Protein AF-T0N8S5-F1 (afdb_monomer)

Nearest PDB structures (foldseek):
  2i34-assembly1_B  TM=9.656E-01  e=8.481E-22  Bacillus anthracis
  3et4-assembly1_A  TM=9.514E-01  e=8.956E-22  Haemophilus influenzae 86-028NP
  3pct-assembly2_C-2  TM=9.597E-01  e=1.038E-20  Pasteurella multocida
  3pct-assembly1_B  TM=9.291E-01  e=2.140E-21  Pasteurella multocida
  3ocu-assembly1_A  TM=9.430E-01  e=2.225E-20  Haemophilus influenzae

pLDDT: mean 87.72, std 17.78, range [38.44, 98.94]

Mean predicted aligned error: 10.13 Å

Sequence (302 aa):
MKKRFALLLTLVLLVSLLSFAIMTVTYSSVNLYEQNVMGTLWVQKSAEFRALSYQTFNLAKVRVQADLADESVKKPRTIVVDLDETILDNSQYQAWLIVHGLEHSSSTWNPWTQAGIAPAMPGAVQFLKYCEANEVEVFYISNRKVLDDNSGYTGTVKNLKALGFPNVDEEHVLFTTDSSNKTDRRTIAEDEKHVILYMGDNLNDFLNDFAKLGVDERVVMTDKYKDEFGSKFIVMPNPMYGEWESAIYEYKLGASVAEKAQMRKDKLELWDFSVDKTKSKRLFYLLKNFFMLEKYASDNTK

Secondary structure (DSSP, 8-state):
-HHHHHHHHHHHHHHHHHTTS----------TTGGGHHHHHHHHH-HHHHHHHHHHHHHHHHHHHHHHT-TT--SPEEEEE-SBTTTB--HHHHHHHHHHT----HHHHHHHHHHT-PPBPTTHHHHHHHHHHTTEEEEEEEEEEPPTTSHHHHHHHHHHHHHT-S--STTTEEEESS-S--HHHHHHHHTTSEEEEEEESSHHHH-GGGTT--HHHHHHHHHHTTTTBTTTEEEPP--SSSHHHHHHTTT-TT--HHHHHHHHHHT-----TTHHHHHHHHHHHHHHHHHHHHHHHHTT--

Foldseek 3Di:
DVVVVVVVVVVVVVVVVVVPPDPPPPPPVLLLLVVLVVLLCCCVPNVVLLVLLQVLLVLVLVLVVVVLPPPVDPFQAEAEEEDDLFFFDPSVVSVVCSVVSHDDDCVSVQVVLLCLATDTRNNNQVSQVVCVVSRYYYAYQYQFDQDPVSSNLVSNLSNCVVNPGPPSDPLRHHYDDPDPQRVVVVCSRVPSYHHSAFEEQAPSSHPCCCPLDALVRNVVVCVVCVVCDSGRYRHRHRPNDYVNLCNLVSVPPVDDSVSSSVSVVVPDDDDDPPVVVVVVVVVVVVVVVVVVVVVVVVVPPD

Structure (mmCIF, N/CA/C/O backbone):
data_AF-T0N8S5-F1
#
_entry.id   AF-T0N8S5-F1
#
loop_
_atom_site.group_PDB
_atom_site.id
_atom_site.type_symbol
_atom_site.label_atom_id
_atom_site.label_alt_id
_atom_site.label_comp_id
_atom_site.label_asym_id
_atom_site.label_entity_id
_atom_site.label_seq_id
_atom_site.pdbx_PDB_ins_code
_atom_site.Cartn_x
_atom_site.Cartn_y
_atom_site.Cartn_z
_atom_site.occupancy
_atom_site.B_iso_or_equiv
_atom_site.auth_seq_id
_atom_site.auth_comp_id
_atom_site.auth_asym_id
_atom_site.auth_atom_id
_atom_site.pdbx_PDB_model_num
ATOM 1 N N . MET A 1 1 ? 53.005 3.802 -67.112 1.00 55.66 1 MET A N 1
ATOM 2 C CA . MET A 1 1 ? 52.770 2.784 -66.056 1.00 55.66 1 MET A CA 1
ATOM 3 C C . MET A 1 1 ? 52.551 3.385 -64.666 1.00 55.66 1 MET A C 1
ATOM 5 O O . MET A 1 1 ? 51.541 3.063 -64.061 1.00 55.66 1 MET A O 1
ATOM 9 N N . LYS A 1 2 ? 53.393 4.316 -64.184 1.00 51.72 2 LYS A N 1
ATOM 10 C CA . LYS A 1 2 ? 53.281 4.906 -62.828 1.00 51.72 2 LYS A CA 1
ATOM 11 C C . LYS A 1 2 ? 51.928 5.582 -62.501 1.00 51.72 2 LYS A C 1
ATOM 13 O O . LYS A 1 2 ? 51.417 5.402 -61.406 1.00 51.72 2 LYS A O 1
ATOM 18 N N . LYS A 1 3 ? 51.290 6.270 -63.462 1.00 50.25 3 LYS A N 1
ATOM 19 C CA . LYS A 1 3 ? 49.967 6.909 -63.260 1.00 50.25 3 LYS A CA 1
ATOM 20 C C . LYS A 1 3 ? 48.788 5.925 -63.166 1.00 50.25 3 LYS A C 1
ATOM 22 O O . LYS A 1 3 ? 47.809 6.227 -62.501 1.00 50.25 3 LYS A O 1
ATOM 27 N N . ARG A 1 4 ? 48.881 4.745 -63.797 1.00 55.41 4 ARG A N 1
ATOM 28 C CA . ARG A 1 4 ? 47.836 3.701 -63.719 1.00 55.41 4 ARG A CA 1
ATOM 29 C C . ARG A 1 4 ? 47.920 2.901 -62.414 1.00 55.41 4 ARG A C 1
ATOM 31 O O . ARG A 1 4 ? 46.898 2.464 -61.911 1.00 55.41 4 ARG A O 1
ATOM 38 N N . PHE A 1 5 ? 49.120 2.783 -61.843 1.00 56.22 5 PHE A N 1
ATOM 39 C CA . PHE A 1 5 ? 49.344 2.133 -60.549 1.00 56.22 5 PHE A CA 1
ATOM 40 C C . PHE A 1 5 ? 48.838 2.987 -59.374 1.00 56.22 5 PHE A C 1
ATOM 42 O O . PHE A 1 5 ? 48.226 2.462 -58.453 1.00 56.22 5 PHE A O 1
ATOM 49 N N . ALA A 1 6 ? 49.014 4.312 -59.449 1.00 57.03 6 ALA A N 1
ATOM 50 C CA . ALA A 1 6 ? 48.485 5.243 -58.450 1.00 57.03 6 ALA A CA 1
ATOM 51 C C . ALA A 1 6 ? 46.945 5.275 -58.419 1.00 57.03 6 ALA A C 1
ATOM 53 O O . ALA A 1 6 ? 46.371 5.387 -57.343 1.00 57.03 6 ALA A O 1
ATOM 54 N N . LEU A 1 7 ? 46.288 5.122 -59.578 1.00 56.03 7 LEU A N 1
ATOM 55 C CA . LEU A 1 7 ? 44.824 5.097 -59.682 1.00 56.03 7 LEU A CA 1
ATOM 56 C C . LEU A 1 7 ? 44.205 3.792 -59.144 1.00 56.03 7 LEU A C 1
ATOM 58 O O . LEU A 1 7 ? 43.101 3.810 -58.613 1.00 56.03 7 LEU A O 1
ATOM 62 N N . LEU A 1 8 ? 44.910 2.660 -59.277 1.00 57.47 8 LEU A N 1
ATOM 63 C CA . LEU A 1 8 ? 44.473 1.388 -58.691 1.00 57.47 8 LEU A CA 1
ATOM 64 C C . LEU A 1 8 ? 44.656 1.369 -57.167 1.00 57.47 8 LEU A C 1
ATOM 66 O O . LEU A 1 8 ? 43.796 0.845 -56.467 1.00 57.47 8 LEU A O 1
ATOM 70 N N . LEU A 1 9 ? 45.737 1.963 -56.644 1.00 56.75 9 LEU A N 1
ATOM 71 C CA . LEU A 1 9 ? 45.971 2.022 -55.197 1.00 56.75 9 LEU A CA 1
ATOM 72 C C . LEU A 1 9 ? 44.939 2.902 -54.474 1.00 56.75 9 LEU A C 1
ATOM 74 O O . LEU A 1 9 ? 44.492 2.546 -53.388 1.00 56.75 9 LEU A O 1
ATOM 78 N N . THR A 1 10 ? 44.523 4.022 -55.078 1.00 57.16 10 THR A N 1
ATOM 79 C CA . THR A 1 10 ? 43.468 4.879 -54.513 1.00 57.16 10 THR A CA 1
ATOM 80 C C . THR A 1 10 ? 42.089 4.227 -54.579 1.00 57.16 10 THR A C 1
ATOM 82 O O . THR A 1 10 ? 41.315 4.379 -53.638 1.00 57.16 10 THR A O 1
ATOM 85 N N . LEU A 1 11 ? 41.788 3.450 -55.626 1.00 56.03 11 LEU A N 1
ATOM 86 C CA . LEU A 1 11 ? 40.521 2.720 -55.729 1.00 56.03 11 LEU A CA 1
ATOM 87 C C . LEU A 1 11 ? 40.425 1.584 -54.694 1.00 56.03 11 LEU A C 1
ATOM 89 O O . LEU A 1 11 ? 39.372 1.398 -54.094 1.00 56.03 11 LEU A O 1
ATOM 93 N N . VAL A 1 12 ? 41.525 0.868 -54.427 1.00 58.34 12 VAL A N 1
ATOM 94 C CA . VAL A 1 12 ? 41.566 -0.187 -53.395 1.00 58.34 12 VAL A CA 1
ATOM 95 C C . VAL A 1 12 ? 41.433 0.402 -51.985 1.00 58.34 12 VAL A C 1
ATOM 97 O O . VAL A 1 12 ? 40.697 -0.159 -51.176 1.00 58.34 12 VAL A O 1
ATOM 100 N N . LEU A 1 13 ? 42.044 1.563 -51.706 1.00 54.91 13 LEU A N 1
ATOM 101 C CA . LEU A 1 13 ? 41.877 2.253 -50.418 1.00 54.91 13 LEU A CA 1
ATOM 102 C C . LEU A 1 13 ? 40.449 2.789 -50.204 1.00 54.91 13 LEU A C 1
ATOM 104 O O . LEU A 1 13 ? 39.926 2.701 -49.093 1.00 54.91 13 LEU A O 1
ATOM 108 N N . LEU A 1 14 ? 39.792 3.294 -51.257 1.00 53.69 14 LEU A N 1
ATOM 109 C CA . LEU A 1 14 ? 38.392 3.733 -51.187 1.00 53.69 14 LEU A CA 1
ATOM 110 C C . LEU A 1 14 ? 37.425 2.559 -50.988 1.00 53.69 14 LEU A C 1
ATOM 112 O O . LEU A 1 14 ? 36.478 2.684 -50.217 1.00 53.69 14 LEU A O 1
ATOM 116 N N . VAL A 1 15 ? 37.681 1.402 -51.607 1.00 55.12 15 VAL A N 1
ATOM 117 C CA . VAL A 1 15 ? 36.852 0.201 -51.407 1.00 55.12 15 VAL A CA 1
ATOM 118 C C . VAL A 1 15 ? 37.060 -0.400 -50.011 1.00 55.12 15 VAL A C 1
ATOM 120 O O . VAL A 1 15 ? 36.089 -0.861 -49.420 1.00 55.12 15 VAL A O 1
ATOM 123 N N . SER A 1 16 ? 38.266 -0.323 -49.428 1.00 54.38 16 SER A N 1
ATOM 124 C CA . SER A 1 16 ? 38.500 -0.749 -48.035 1.00 54.38 16 SER A CA 1
ATOM 125 C C . SER A 1 16 ? 37.914 0.198 -46.980 1.00 54.38 16 SER A C 1
ATOM 127 O O . SER A 1 16 ? 37.641 -0.230 -45.864 1.00 54.38 16 SER A O 1
ATOM 129 N N . LEU A 1 17 ? 37.701 1.475 -47.320 1.00 52.00 17 LEU A N 1
ATOM 130 C CA . LEU A 1 17 ? 37.035 2.441 -46.438 1.00 52.00 17 LEU A CA 1
ATOM 131 C C . LEU A 1 17 ? 35.502 2.346 -46.514 1.00 52.00 17 LEU A C 1
ATOM 133 O O . LEU A 1 17 ? 34.831 2.678 -45.540 1.00 52.00 17 LEU A O 1
ATOM 137 N N . LEU A 1 18 ? 34.939 1.846 -47.622 1.00 50.94 18 LEU A N 1
ATOM 138 C CA . LEU A 1 18 ? 33.497 1.593 -47.744 1.00 50.94 18 LEU A CA 1
ATOM 139 C C . LEU A 1 18 ? 33.034 0.290 -47.073 1.00 50.94 18 LEU A C 1
ATOM 141 O O . LEU A 1 18 ? 31.870 0.197 -46.694 1.00 50.94 18 LEU A O 1
ATOM 145 N N . SER A 1 19 ? 33.912 -0.695 -46.875 1.00 49.97 19 SER A N 1
ATOM 146 C CA . SER A 1 19 ? 33.588 -1.932 -46.146 1.00 49.97 19 SER A CA 1
ATOM 147 C C . SER A 1 19 ? 33.704 -1.811 -44.619 1.00 49.97 19 SER A C 1
ATOM 149 O O . SER A 1 19 ? 33.433 -2.779 -43.913 1.00 49.97 19 SER A O 1
ATOM 151 N N . PHE A 1 20 ? 34.033 -0.623 -44.097 1.00 48.94 20 PHE A N 1
ATOM 152 C CA . PHE A 1 20 ? 34.000 -0.320 -42.659 1.00 48.94 20 PHE A CA 1
ATOM 153 C C . PHE A 1 20 ? 32.715 0.402 -42.211 1.00 48.94 20 PHE A C 1
ATOM 155 O O . PHE A 1 20 ? 32.606 0.839 -41.067 1.00 48.94 20 PHE A O 1
ATOM 162 N N . ALA A 1 21 ? 31.724 0.532 -43.097 1.00 52.88 21 ALA A N 1
ATOM 163 C CA . ALA A 1 21 ? 30.412 1.053 -42.745 1.00 52.88 21 ALA A CA 1
ATOM 164 C C . ALA A 1 21 ? 29.409 -0.097 -42.595 1.00 52.88 21 ALA A C 1
ATOM 166 O O . ALA A 1 21 ? 29.221 -0.901 -43.503 1.00 52.88 21 ALA A O 1
ATOM 167 N N . ILE A 1 22 ? 28.704 -0.075 -41.461 1.00 52.28 22 ILE A N 1
ATOM 168 C CA . ILE A 1 22 ? 27.560 -0.918 -41.096 1.00 52.28 22 ILE A CA 1
ATOM 169 C C . ILE A 1 22 ? 27.940 -2.268 -40.451 1.00 52.28 22 ILE A C 1
ATOM 171 O O . ILE A 1 22 ? 27.438 -3.329 -40.805 1.00 52.28 22 ILE A O 1
ATOM 175 N N . MET A 1 23 ? 28.697 -2.220 -39.348 1.00 46.78 23 MET A N 1
ATOM 176 C CA . MET A 1 23 ? 28.144 -2.879 -38.160 1.00 46.78 23 MET A CA 1
ATOM 177 C C . MET A 1 23 ? 26.966 -2.015 -37.714 1.00 46.78 23 MET A C 1
ATOM 179 O O . MET A 1 23 ? 27.128 -1.062 -36.955 1.00 46.78 23 MET A O 1
ATOM 183 N N . THR A 1 24 ? 25.762 -2.318 -38.198 1.00 43.25 24 THR A N 1
ATOM 184 C CA . THR A 1 24 ? 24.569 -2.046 -37.399 1.00 43.25 24 THR A CA 1
ATOM 185 C C . THR A 1 24 ? 24.734 -2.876 -36.140 1.00 43.25 24 THR A C 1
ATOM 187 O O . THR A 1 24 ? 24.310 -4.029 -36.081 1.00 43.25 24 THR A O 1
ATOM 190 N N . VAL A 1 25 ? 25.385 -2.303 -35.129 1.00 41.88 25 VAL A N 1
ATOM 191 C CA . VAL A 1 25 ? 25.092 -2.702 -33.766 1.00 41.88 25 VAL A CA 1
ATOM 192 C C . VAL A 1 25 ? 23.651 -2.265 -33.575 1.00 41.88 25 VAL A C 1
ATOM 194 O O . VAL A 1 25 ? 23.361 -1.130 -33.208 1.00 41.88 25 VAL A O 1
ATOM 197 N N . THR A 1 26 ? 22.721 -3.153 -33.908 1.00 38.44 26 THR A N 1
ATOM 198 C CA . THR A 1 26 ? 21.397 -3.119 -33.319 1.00 38.44 26 THR A CA 1
ATOM 199 C C . THR A 1 26 ? 21.628 -3.383 -31.839 1.00 38.44 26 THR A C 1
ATOM 201 O O . THR A 1 26 ? 21.482 -4.508 -31.364 1.00 38.44 26 THR A O 1
ATOM 204 N N . TYR A 1 27 ? 22.026 -2.349 -31.095 1.00 41.09 27 TYR A N 1
ATOM 205 C CA . TYR A 1 27 ? 21.602 -2.257 -29.716 1.00 41.09 27 TYR A CA 1
ATOM 206 C C . TYR A 1 27 ? 20.086 -2.214 -29.834 1.00 41.09 27 TYR A C 1
ATOM 208 O O . TYR A 1 27 ? 19.494 -1.164 -30.064 1.00 41.09 27 TYR A O 1
ATOM 216 N N . SER A 1 28 ? 19.458 -3.389 -29.773 1.00 46.94 28 SER A N 1
ATOM 217 C CA . SER A 1 28 ? 18.119 -3.481 -29.228 1.00 46.94 28 SER A CA 1
ATOM 218 C C . SER A 1 28 ? 18.254 -2.789 -27.884 1.00 46.94 28 SER A C 1
ATOM 220 O O . SER A 1 28 ? 18.804 -3.384 -26.956 1.00 46.94 28 SER A O 1
ATOM 222 N N . SER A 1 29 ? 17.899 -1.504 -27.811 1.00 58.03 29 SER A N 1
ATOM 223 C CA . SER A 1 29 ? 17.838 -0.805 -26.544 1.00 58.03 29 SER A CA 1
ATOM 224 C C . SER A 1 29 ? 16.898 -1.653 -25.714 1.00 58.03 29 SER A C 1
ATOM 226 O O . SER A 1 29 ? 15.742 -1.873 -26.072 1.00 58.03 29 SER A O 1
ATOM 228 N N . VAL A 1 30 ? 17.451 -2.296 -24.694 1.00 64.62 30 VAL A N 1
ATOM 229 C CA . VAL A 1 30 ? 16.657 -3.083 -23.774 1.00 64.62 30 VAL A CA 1
ATOM 230 C C . VAL A 1 30 ? 15.680 -2.095 -23.167 1.00 64.62 30 VAL A C 1
ATOM 232 O O . VAL A 1 30 ? 16.064 -1.269 -22.345 1.00 64.62 30 VAL A O 1
ATOM 235 N N . ASN A 1 31 ? 14.437 -2.118 -23.636 1.00 78.38 31 ASN A N 1
ATOM 236 C CA . ASN A 1 31 ? 13.427 -1.228 -23.111 1.00 78.38 31 ASN A CA 1
ATOM 237 C C . ASN A 1 31 ? 12.833 -1.900 -21.875 1.00 78.38 31 ASN A C 1
ATOM 239 O O . ASN A 1 31 ? 11.831 -2.609 -21.941 1.00 78.38 31 ASN A O 1
ATOM 243 N N . LEU A 1 32 ? 13.532 -1.746 -20.748 1.00 86.19 32 LEU A N 1
ATOM 244 C CA . LEU A 1 32 ? 13.097 -2.256 -19.448 1.00 86.19 32 LEU A CA 1
ATOM 245 C C . LEU A 1 32 ? 11.692 -1.751 -19.092 1.00 86.19 32 LEU A C 1
ATOM 247 O O . LEU A 1 32 ? 10.933 -2.466 -18.440 1.00 86.19 32 LEU A O 1
ATOM 251 N N . TYR A 1 33 ? 11.336 -0.549 -19.547 1.00 87.00 33 TYR A N 1
ATOM 252 C CA . TYR A 1 33 ? 10.058 0.091 -19.250 1.00 87.00 33 TYR A CA 1
ATOM 253 C C . TYR A 1 33 ? 8.901 -0.501 -20.052 1.00 87.00 33 TYR A C 1
ATOM 255 O O . TYR A 1 33 ? 7.813 -0.658 -19.508 1.00 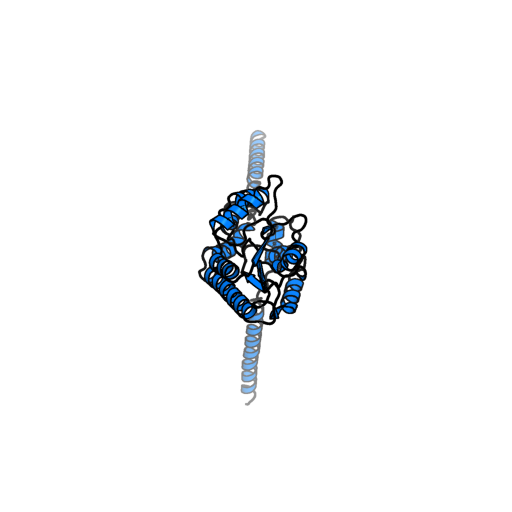87.00 33 TYR A O 1
ATOM 263 N N . GLU A 1 34 ? 9.138 -0.934 -21.294 1.00 90.94 34 GLU A N 1
ATOM 264 C CA . GLU A 1 34 ? 8.128 -1.653 -22.094 1.00 90.94 34 GLU A CA 1
ATOM 265 C C . GLU A 1 34 ? 7.644 -2.932 -21.404 1.00 90.94 34 GLU A C 1
ATOM 267 O O . GLU A 1 34 ? 6.488 -3.323 -21.542 1.00 90.94 34 GLU A O 1
ATOM 272 N N . GLN A 1 35 ? 8.489 -3.562 -20.582 1.00 94.12 35 GLN A N 1
ATOM 273 C CA . GLN A 1 35 ? 8.090 -4.742 -19.811 1.00 94.12 35 GLN A CA 1
ATOM 274 C C . GLN A 1 35 ? 7.007 -4.431 -18.760 1.00 94.12 35 GLN A C 1
ATOM 276 O O . GLN A 1 35 ? 6.355 -5.360 -18.292 1.00 94.12 35 GLN A O 1
ATOM 281 N N . ASN A 1 36 ? 6.780 -3.156 -18.416 1.00 96.06 36 ASN A N 1
ATOM 282 C CA . ASN A 1 36 ? 5.749 -2.736 -17.463 1.00 96.06 36 ASN A CA 1
ATOM 283 C C . ASN A 1 36 ? 4.421 -2.303 -18.124 1.00 96.06 36 ASN A C 1
ATOM 285 O O . ASN A 1 36 ? 3.453 -1.986 -17.429 1.00 96.06 36 ASN A O 1
ATOM 289 N N . VAL A 1 37 ? 4.338 -2.301 -19.464 1.00 97.81 37 VAL A N 1
ATOM 290 C CA . VAL A 1 37 ? 3.139 -1.866 -20.211 1.00 97.81 37 VAL A CA 1
ATOM 291 C C . VAL A 1 37 ? 1.917 -2.696 -19.835 1.00 97.81 37 VAL A C 1
ATOM 293 O O . VAL A 1 37 ? 0.879 -2.138 -19.491 1.00 97.81 37 VAL A O 1
ATOM 296 N N . MET A 1 38 ? 2.030 -4.026 -19.855 1.00 98.25 38 MET A N 1
ATOM 297 C CA . MET A 1 38 ? 0.892 -4.904 -19.565 1.00 98.25 38 MET A CA 1
ATOM 298 C C . MET A 1 38 ? 0.440 -4.818 -18.104 1.00 98.25 38 MET A C 1
ATOM 300 O O . MET A 1 38 ? -0.763 -4.793 -17.859 1.00 98.25 38 MET A O 1
ATOM 304 N N . GLY A 1 39 ? 1.372 -4.719 -17.147 1.00 98.25 39 GLY A N 1
ATOM 305 C CA . GLY A 1 39 ? 1.040 -4.535 -15.730 1.00 98.25 39 GLY A CA 1
ATOM 306 C C . GLY A 1 39 ? 0.309 -3.212 -15.486 1.00 98.25 39 GLY A C 1
ATOM 307 O O . GLY A 1 39 ? -0.758 -3.194 -14.873 1.00 98.25 39 GLY A O 1
ATOM 308 N N . THR A 1 40 ? 0.819 -2.121 -16.065 1.00 98.62 40 THR A N 1
ATOM 309 C CA . THR A 1 40 ? 0.193 -0.791 -15.975 1.00 98.62 40 THR A CA 1
ATOM 310 C C . THR A 1 40 ? -1.178 -0.759 -16.650 1.00 98.62 40 THR A C 1
ATOM 312 O O . THR A 1 40 ? -2.134 -0.228 -16.089 1.00 98.62 40 THR A O 1
ATOM 315 N N . LEU A 1 41 ? -1.320 -1.359 -17.838 1.00 98.69 41 LEU A N 1
ATOM 316 C CA . LEU A 1 41 ? -2.610 -1.449 -18.529 1.00 98.69 41 LEU A CA 1
ATOM 317 C C . LEU A 1 41 ? -3.612 -2.318 -17.772 1.00 98.69 41 LEU A C 1
ATOM 319 O O . LEU A 1 41 ? -4.798 -1.996 -17.770 1.00 98.69 41 LEU A O 1
ATOM 323 N N . TRP A 1 42 ? -3.166 -3.387 -17.112 1.00 98.81 42 TRP A N 1
ATOM 324 C CA . TRP A 1 42 ? -4.046 -4.192 -16.276 1.00 98.81 42 TRP A CA 1
ATOM 325 C C . TRP A 1 42 ? -4.625 -3.354 -15.129 1.00 98.81 42 TRP A C 1
ATOM 327 O O . TRP A 1 42 ? -5.842 -3.331 -14.969 1.00 98.81 42 TRP A O 1
ATOM 337 N N . VAL A 1 43 ? -3.808 -2.567 -14.423 1.00 98.75 43 VAL A N 1
ATOM 338 C CA . VAL A 1 43 ? -4.294 -1.635 -13.386 1.00 98.75 43 VAL A CA 1
ATOM 339 C C . VAL A 1 43 ? -5.232 -0.572 -13.978 1.00 98.75 43 VAL A C 1
ATOM 341 O O . VAL A 1 43 ? -6.343 -0.371 -13.495 1.00 98.75 43 VAL A O 1
ATOM 344 N N . GLN A 1 44 ? -4.835 0.078 -15.075 1.00 98.62 44 GLN A N 1
ATOM 345 C CA . GLN A 1 44 ? -5.578 1.217 -15.627 1.00 98.62 44 GLN A CA 1
ATOM 346 C C . GLN A 1 44 ? -6.861 0.858 -16.376 1.00 98.62 44 GLN A C 1
ATOM 348 O O . GLN A 1 44 ? -7.753 1.703 -16.503 1.00 98.62 44 GLN A O 1
ATOM 353 N N . LYS A 1 45 ? -6.909 -0.320 -17.004 1.00 98.44 45 LYS A N 1
ATOM 354 C CA . LYS A 1 45 ? -7.909 -0.647 -18.033 1.00 98.44 45 LYS A CA 1
ATOM 355 C C . LYS A 1 45 ? -8.678 -1.926 -17.763 1.00 98.44 45 LYS A C 1
ATOM 357 O O . LYS A 1 45 ? -9.767 -2.061 -18.320 1.00 98.44 45 LYS A O 1
ATOM 362 N N . SER A 1 46 ? -8.156 -2.854 -16.961 1.00 98.75 46 SER A N 1
ATOM 363 C CA . SER A 1 46 ? -8.887 -4.092 -16.696 1.00 98.75 46 SER A CA 1
ATOM 364 C C . SER A 1 46 ? -10.071 -3.824 -15.765 1.00 98.75 46 SER A C 1
ATOM 366 O O . SER A 1 46 ? -9.969 -3.109 -14.763 1.00 98.75 46 SER A O 1
ATOM 368 N N . ALA A 1 47 ? -11.221 -4.407 -16.098 1.00 98.75 47 ALA A N 1
ATOM 369 C CA . ALA A 1 47 ? -12.353 -4.418 -15.180 1.00 98.75 47 ALA A CA 1
ATOM 370 C C . ALA A 1 47 ? -12.053 -5.324 -13.972 1.00 98.75 47 ALA A C 1
ATOM 372 O O . ALA A 1 47 ? -12.597 -5.115 -12.891 1.00 98.75 47 ALA A O 1
ATOM 373 N N . GLU A 1 48 ? -11.150 -6.289 -14.147 1.00 98.88 48 GLU A N 1
ATOM 374 C CA . GLU A 1 48 ? -10.685 -7.246 -13.153 1.00 98.88 48 GLU A CA 1
ATOM 375 C C . GLU A 1 48 ? -9.930 -6.563 -12.011 1.00 98.88 48 GLU A C 1
ATOM 377 O O . GLU A 1 48 ? -10.246 -6.822 -10.853 1.00 98.88 48 GLU A O 1
ATOM 382 N N . PHE A 1 49 ? -9.003 -5.641 -12.298 1.00 98.88 49 PHE A N 1
ATOM 383 C CA . PHE A 1 49 ? -8.345 -4.843 -11.258 1.00 98.88 49 PHE A CA 1
ATOM 384 C C . PHE A 1 49 ? -9.373 -4.050 -10.448 1.00 98.88 49 PHE A C 1
ATOM 386 O O . PHE A 1 49 ? -9.361 -4.071 -9.218 1.00 98.88 49 PHE A O 1
ATOM 393 N N . A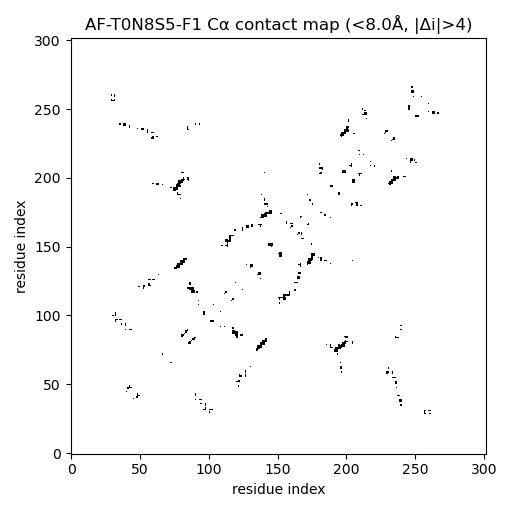RG A 1 50 ? -10.328 -3.404 -11.131 1.00 98.75 50 ARG A N 1
ATOM 394 C CA . ARG A 1 50 ? -11.411 -2.672 -10.464 1.00 98.75 50 ARG A CA 1
ATOM 395 C C . ARG A 1 50 ? -12.264 -3.591 -9.582 1.00 98.75 50 ARG A C 1
ATOM 397 O O . ARG A 1 50 ? -12.613 -3.204 -8.469 1.00 98.75 50 ARG A O 1
ATOM 404 N N . ALA A 1 51 ? -12.600 -4.788 -10.060 1.00 98.88 51 ALA A N 1
ATOM 405 C CA . ALA A 1 51 ? -13.347 -5.782 -9.295 1.00 98.88 51 ALA A CA 1
ATOM 406 C C . ALA A 1 51 ? -12.561 -6.271 -8.069 1.00 98.88 51 ALA A C 1
ATOM 408 O O . ALA A 1 51 ? -13.137 -6.362 -6.987 1.00 98.88 51 ALA A O 1
ATOM 409 N N . LEU A 1 52 ? -11.256 -6.517 -8.214 1.00 98.94 52 LEU A N 1
ATOM 410 C CA . LEU A 1 52 ? -10.373 -6.885 -7.107 1.00 98.94 52 LEU A CA 1
ATOM 411 C C . LEU A 1 52 ? -10.276 -5.767 -6.072 1.00 98.94 52 LEU A C 1
ATOM 413 O O . LEU A 1 52 ? -10.417 -6.047 -4.890 1.00 98.94 52 LEU A O 1
ATOM 417 N N . SER A 1 53 ? -10.145 -4.509 -6.495 1.00 98.88 53 SER A N 1
ATOM 418 C CA . SER A 1 53 ? -10.153 -3.365 -5.579 1.00 98.88 53 SER A CA 1
ATOM 419 C C . SER A 1 53 ? -11.447 -3.319 -4.751 1.00 98.88 53 SER A C 1
ATOM 421 O O . SER A 1 53 ? -11.397 -3.278 -3.520 1.00 98.88 53 SER A O 1
ATOM 423 N N . TYR A 1 54 ? -12.615 -3.467 -5.389 1.00 98.94 54 TYR A N 1
ATOM 424 C CA . TYR A 1 54 ? -13.883 -3.574 -4.661 1.00 98.94 54 TYR A CA 1
ATOM 425 C C . TYR A 1 54 ? -13.950 -4.791 -3.739 1.00 98.94 54 TYR A C 1
ATOM 427 O O . TYR A 1 54 ? -14.436 -4.671 -2.616 1.00 98.94 54 TYR A O 1
ATOM 435 N N . GLN A 1 55 ? -13.482 -5.958 -4.186 1.00 98.88 55 GLN A N 1
ATOM 436 C CA . GLN A 1 55 ? -13.440 -7.166 -3.366 1.00 98.88 55 GLN A CA 1
ATOM 437 C C . GLN A 1 55 ? -12.593 -6.946 -2.109 1.00 98.88 55 GLN A C 1
ATOM 439 O O . GLN A 1 55 ? -13.035 -7.295 -1.016 1.00 98.88 55 GLN A O 1
ATOM 444 N N . THR A 1 56 ? -11.425 -6.323 -2.256 1.00 98.88 56 THR A N 1
ATOM 445 C CA . THR A 1 56 ? -10.507 -6.006 -1.162 1.00 98.88 56 THR A CA 1
ATOM 446 C C . THR A 1 56 ? -11.172 -5.099 -0.124 1.00 98.88 56 THR A C 1
ATOM 448 O O . THR A 1 56 ? -11.198 -5.444 1.059 1.00 98.88 56 THR A O 1
ATOM 451 N N . PHE A 1 57 ? -11.796 -3.991 -0.538 1.00 98.94 57 PHE A N 1
ATOM 452 C CA . PHE A 1 57 ? -12.474 -3.083 0.399 1.00 98.94 57 PHE A CA 1
ATOM 453 C C . PHE A 1 57 ? -13.769 -3.661 0.987 1.00 98.94 57 PHE A C 1
ATOM 455 O O . PHE A 1 57 ? -14.089 -3.403 2.148 1.00 98.94 57 PHE A O 1
ATOM 462 N N . ASN A 1 58 ? -14.503 -4.488 0.238 1.00 98.94 58 ASN A N 1
ATOM 463 C CA . ASN A 1 58 ? -15.665 -5.202 0.769 1.00 98.94 58 ASN A CA 1
ATOM 464 C C . ASN A 1 58 ? -15.253 -6.218 1.840 1.00 98.94 58 ASN A C 1
ATOM 466 O O . ASN A 1 58 ? -15.903 -6.305 2.880 1.00 98.94 58 ASN A O 1
ATOM 470 N N . LEU A 1 59 ? -14.161 -6.955 1.617 1.00 98.88 59 LEU A N 1
ATOM 471 C CA . LEU A 1 59 ? -13.610 -7.876 2.607 1.00 98.88 59 LEU A CA 1
ATOM 472 C C . LEU A 1 59 ? -13.142 -7.124 3.857 1.00 98.88 59 LEU A C 1
ATOM 474 O O . LEU A 1 59 ? -13.514 -7.511 4.963 1.00 98.88 59 LEU A O 1
ATOM 478 N N . ALA A 1 60 ? -12.402 -6.022 3.693 1.00 98.88 60 ALA A N 1
ATOM 479 C CA . ALA A 1 60 ? -11.980 -5.172 4.807 1.00 98.88 60 ALA A CA 1
ATOM 480 C C . ALA A 1 60 ? -13.183 -4.692 5.634 1.00 98.88 60 ALA A C 1
ATOM 482 O O . ALA A 1 60 ? -13.183 -4.795 6.859 1.00 98.88 60 ALA A O 1
ATOM 483 N N . LYS A 1 61 ? -14.261 -4.261 4.967 1.00 98.88 61 LYS A N 1
ATOM 484 C CA . LYS A 1 61 ? -15.513 -3.875 5.628 1.00 98.88 61 LYS A CA 1
ATOM 485 C C . LYS A 1 61 ? -16.124 -5.009 6.443 1.00 98.88 61 LYS A C 1
ATOM 487 O O . LYS A 1 61 ? -16.529 -4.769 7.577 1.00 98.88 61 LYS A O 1
ATOM 492 N N . VAL A 1 62 ? -16.172 -6.228 5.904 1.00 98.81 62 VAL A N 1
ATOM 493 C CA . VAL A 1 62 ? -16.665 -7.405 6.639 1.00 98.81 62 VAL A CA 1
ATOM 494 C C . VAL A 1 62 ? -15.813 -7.675 7.884 1.00 98.81 62 VAL A C 1
ATOM 496 O O . VAL A 1 62 ? -16.365 -7.990 8.936 1.00 98.81 62 VAL A O 1
ATOM 499 N N . ARG A 1 63 ? -14.485 -7.506 7.806 1.00 98.75 63 ARG A N 1
ATOM 500 C CA . ARG A 1 63 ? -13.590 -7.661 8.967 1.00 98.75 63 ARG A CA 1
ATOM 501 C C . ARG A 1 63 ? -13.816 -6.594 10.030 1.00 98.75 63 ARG A C 1
ATOM 503 O O . ARG A 1 63 ? -13.961 -6.943 11.195 1.00 98.75 63 ARG A O 1
ATOM 510 N N . VAL A 1 64 ? -13.952 -5.332 9.628 1.00 98.81 64 VAL A N 1
ATOM 511 C CA . VAL A 1 64 ? -14.301 -4.235 10.545 1.00 98.81 64 VAL A CA 1
ATOM 512 C C . VAL A 1 64 ? -15.661 -4.476 11.202 1.00 98.81 64 VAL A C 1
ATOM 514 O O . VAL A 1 64 ? -15.800 -4.289 12.402 1.00 98.81 64 VAL A O 1
ATOM 517 N N . GLN A 1 65 ? -16.661 -4.945 10.454 1.00 98.75 65 GLN A N 1
ATOM 518 C CA . GLN A 1 65 ? -17.978 -5.278 11.008 1.00 98.75 65 GLN A CA 1
ATOM 519 C C . GLN A 1 65 ? -17.921 -6.400 12.045 1.00 98.75 65 GLN A C 1
ATOM 521 O O . GLN A 1 65 ? -18.565 -6.295 13.086 1.00 98.75 65 GLN A O 1
ATOM 526 N N . ALA A 1 66 ? -17.164 -7.462 11.762 1.00 98.56 66 ALA A N 1
ATOM 527 C CA . ALA A 1 66 ? -16.989 -8.565 12.697 1.00 98.56 66 ALA A CA 1
ATOM 528 C C . ALA A 1 66 ? -16.290 -8.106 13.986 1.00 98.56 66 ALA A C 1
ATOM 530 O O . ALA A 1 66 ? -16.724 -8.475 15.072 1.00 98.56 66 ALA A O 1
ATOM 531 N N . ASP A 1 67 ? -15.260 -7.266 13.868 1.00 98.62 67 ASP A N 1
ATOM 532 C CA . ASP A 1 67 ? -14.530 -6.727 15.017 1.00 98.62 67 ASP A CA 1
ATOM 533 C C . ASP A 1 67 ? -15.378 -5.761 15.857 1.00 98.62 67 ASP A C 1
ATOM 535 O O . ASP A 1 67 ? -15.385 -5.839 17.083 1.00 98.62 67 ASP A O 1
ATOM 539 N N . LEU A 1 68 ? -16.163 -4.888 15.216 1.00 98.44 68 LEU A N 1
ATOM 540 C CA . LEU A 1 68 ? -17.099 -3.989 15.902 1.00 98.44 68 LEU A CA 1
ATOM 541 C C . LEU A 1 68 ? -18.195 -4.746 16.668 1.00 98.44 68 LEU A C 1
ATOM 543 O O . LEU A 1 68 ? -18.674 -4.253 17.686 1.00 98.44 68 LEU A O 1
ATOM 547 N N . ALA A 1 69 ? -18.586 -5.932 16.197 1.00 98.31 69 ALA A N 1
ATOM 548 C CA . ALA A 1 69 ? -19.548 -6.791 16.885 1.00 98.31 69 ALA A CA 1
ATOM 549 C C . ALA A 1 69 ? -18.945 -7.534 18.094 1.00 98.31 69 ALA A C 1
ATOM 551 O O . ALA A 1 69 ? -19.694 -8.071 18.911 1.00 98.31 69 ALA A O 1
ATOM 552 N N . ASP A 1 70 ? -17.615 -7.574 18.225 1.00 97.75 70 ASP A N 1
ATOM 553 C CA . ASP A 1 70 ? -16.948 -8.151 19.388 1.00 97.75 70 ASP A CA 1
ATOM 554 C C . ASP A 1 70 ? -16.971 -7.167 20.567 1.00 97.75 70 ASP A C 1
ATOM 556 O O . ASP A 1 70 ? -16.136 -6.266 20.712 1.00 97.75 70 ASP A O 1
ATOM 560 N N . GLU A 1 71 ? -17.943 -7.365 21.457 1.00 96.12 71 GLU A N 1
ATOM 561 C CA . GLU A 1 71 ? -18.099 -6.558 22.665 1.00 96.12 71 GLU A CA 1
ATOM 562 C C . GLU A 1 71 ? -16.945 -6.724 23.668 1.00 96.12 71 GLU A C 1
ATOM 564 O O . GLU A 1 71 ? -16.845 -5.926 24.607 1.00 96.12 71 GLU A O 1
ATOM 569 N N . SER A 1 72 ? -16.069 -7.726 23.518 1.00 97.50 72 SER A N 1
ATOM 570 C CA . SER A 1 72 ? -14.923 -7.916 24.415 1.00 97.50 72 SER A CA 1
ATOM 571 C C . SER A 1 72 ? -13.814 -6.881 24.184 1.00 97.50 72 SER A C 1
ATOM 573 O O . SER A 1 72 ? -13.085 -6.538 25.119 1.00 97.50 72 SER A O 1
ATOM 575 N N . VAL A 1 73 ? -13.730 -6.306 22.982 1.00 97.00 73 VAL A N 1
ATOM 576 C CA . VAL A 1 73 ? -12.741 -5.280 22.637 1.00 97.00 73 VAL A CA 1
ATOM 577 C C . VAL A 1 73 ? -13.217 -3.914 23.140 1.00 97.00 73 VAL A C 1
ATOM 579 O O . VAL A 1 73 ? -14.142 -3.303 22.598 1.00 97.00 73 VAL A O 1
ATOM 582 N N . LYS A 1 74 ? -12.566 -3.429 24.206 1.00 96.38 74 LYS A N 1
ATOM 583 C CA . LYS A 1 74 ? -12.867 -2.139 24.862 1.00 96.38 74 LYS A CA 1
ATOM 584 C C . LYS A 1 74 ? -11.947 -0.987 24.456 1.00 96.38 74 LYS A C 1
ATOM 586 O O . LYS A 1 74 ? -12.238 0.155 24.795 1.00 96.38 74 LYS A O 1
ATOM 591 N N . LYS A 1 75 ? 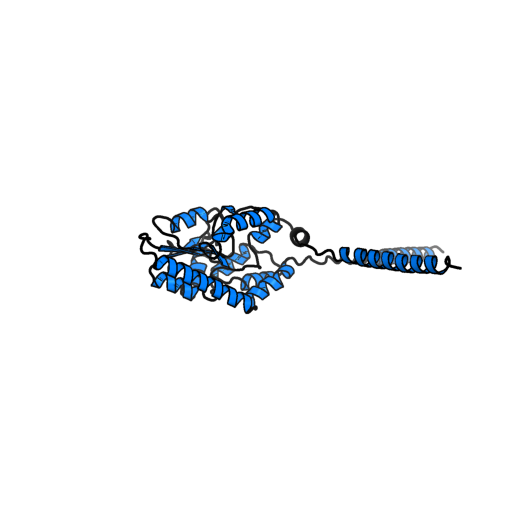-10.833 -1.283 23.785 1.00 97.38 75 LYS A N 1
ATOM 592 C CA . LYS A 1 75 ? -9.891 -0.262 23.316 1.00 97.38 75 LYS A CA 1
ATOM 593 C C . LYS A 1 75 ? -10.475 0.507 22.121 1.00 97.38 75 LYS A C 1
ATOM 595 O O . LYS A 1 75 ? -11.255 -0.089 21.370 1.00 97.38 75 LYS A O 1
ATOM 600 N N . PRO A 1 76 ? -10.073 1.775 21.910 1.00 97.81 76 PRO A N 1
ATOM 601 C CA . PRO A 1 76 ? -10.323 2.474 20.654 1.00 97.81 76 PRO A CA 1
ATOM 602 C C . PRO A 1 76 ? -9.826 1.642 19.473 1.00 97.81 76 PRO A C 1
ATOM 604 O O . PRO A 1 76 ? -8.795 0.971 19.565 1.00 97.81 76 PRO A O 1
ATOM 607 N N . ARG A 1 77 ? -10.586 1.645 18.381 1.00 98.62 77 ARG A N 1
ATOM 608 C CA . ARG A 1 77 ? -10.326 0.804 17.214 1.00 98.62 77 ARG A CA 1
ATOM 609 C C . ARG A 1 77 ? -9.688 1.618 16.110 1.00 98.62 77 ARG A C 1
ATOM 611 O O . ARG A 1 77 ? -10.123 2.730 15.828 1.00 98.62 77 ARG A O 1
ATOM 618 N N . THR A 1 78 ? -8.710 1.025 15.444 1.00 98.75 78 THR A N 1
ATOM 619 C CA . THR A 1 78 ? -8.021 1.661 14.326 1.00 98.75 78 THR A CA 1
ATOM 620 C C . THR A 1 78 ? -7.837 0.699 13.164 1.00 98.75 78 THR A C 1
ATOM 622 O O . THR A 1 78 ? -7.866 -0.527 13.313 1.00 98.75 78 THR A O 1
ATOM 625 N N . ILE A 1 79 ? -7.640 1.265 11.980 1.00 98.88 79 ILE A N 1
ATOM 626 C CA . ILE A 1 79 ? -7.077 0.559 10.834 1.00 98.88 79 ILE A CA 1
ATOM 627 C C . ILE A 1 79 ? -5.859 1.309 10.323 1.00 98.88 79 ILE A C 1
ATOM 629 O O . ILE A 1 79 ? -5.770 2.532 10.431 1.00 98.88 79 ILE A O 1
ATOM 633 N N . VAL A 1 80 ? -4.937 0.564 9.729 1.00 98.88 80 VAL A N 1
ATOM 634 C CA . VAL A 1 80 ? -3.740 1.117 9.101 1.00 98.88 80 VAL A CA 1
ATOM 635 C C . VAL A 1 80 ? -3.818 0.867 7.605 1.00 98.88 80 VAL A C 1
ATOM 637 O O . VAL A 1 80 ? -4.076 -0.256 7.177 1.00 98.88 80 VAL A O 1
ATOM 640 N N . VAL A 1 81 ? -3.569 1.892 6.799 1.00 98.88 81 VAL A N 1
ATOM 641 C CA . VAL A 1 81 ? -3.534 1.781 5.340 1.00 98.88 81 VAL A CA 1
ATOM 642 C C . VAL A 1 81 ? -2.248 2.386 4.788 1.00 98.88 81 VAL A C 1
ATOM 644 O O . VAL A 1 81 ? -1.809 3.451 5.227 1.00 98.88 81 VAL A O 1
ATOM 647 N N . ASP A 1 82 ? -1.639 1.723 3.811 1.00 98.88 82 ASP A N 1
ATOM 648 C CA . ASP A 1 82 ? -0.709 2.394 2.908 1.00 98.88 82 ASP A CA 1
ATOM 649 C C . ASP A 1 82 ? -1.453 3.385 1.985 1.00 98.88 82 ASP A C 1
ATOM 651 O O . ASP A 1 82 ? -2.682 3.352 1.857 1.00 98.88 82 ASP A O 1
ATOM 655 N N . LEU A 1 83 ? -0.705 4.306 1.369 1.00 98.75 83 LEU A N 1
ATOM 656 C CA . LEU A 1 83 ? -1.230 5.257 0.397 1.00 98.75 83 LEU A CA 1
ATOM 657 C C . LEU A 1 83 ? -1.138 4.762 -1.046 1.00 98.75 83 LEU A C 1
ATOM 659 O O . LEU A 1 83 ? -2.163 4.681 -1.725 1.00 98.75 83 LEU A O 1
ATOM 663 N N . ASP A 1 84 ? 0.076 4.522 -1.528 1.00 98.69 84 ASP A N 1
ATOM 664 C CA . ASP A 1 84 ? 0.375 4.418 -2.952 1.00 98.69 84 ASP A CA 1
ATOM 665 C C . ASP A 1 84 ? 0.015 3.021 -3.455 1.00 98.69 84 ASP A C 1
ATOM 667 O O . ASP A 1 84 ? 0.414 2.030 -2.875 1.00 98.69 84 ASP A O 1
ATOM 671 N N . GLU A 1 85 ? -0.812 2.925 -4.496 1.00 98.81 85 GLU A N 1
ATOM 672 C CA . GLU A 1 85 ? -1.364 1.661 -5.009 1.00 98.81 85 GLU A CA 1
ATOM 673 C C . GLU A 1 85 ? -2.289 0.902 -4.032 1.00 98.81 85 GLU A C 1
ATOM 675 O O . GLU A 1 85 ? -2.901 -0.101 -4.408 1.00 98.81 85 GLU A O 1
ATOM 680 N N . THR A 1 86 ? -2.514 1.453 -2.836 1.00 98.88 86 THR A N 1
ATOM 681 C CA . THR A 1 86 ? -3.489 0.951 -1.861 1.00 98.88 86 THR A CA 1
ATOM 682 C C . THR A 1 86 ? -4.769 1.784 -1.850 1.00 98.88 86 THR A C 1
ATOM 684 O O . THR A 1 86 ? -5.847 1.254 -2.126 1.00 98.88 86 THR A O 1
ATOM 687 N N . ILE A 1 87 ? -4.681 3.093 -1.580 1.00 98.88 87 ILE A N 1
ATOM 688 C CA . ILE A 1 87 ? -5.844 4.002 -1.617 1.00 98.88 87 ILE A CA 1
ATOM 689 C C . ILE A 1 87 ? -5.721 5.118 -2.662 1.00 98.88 87 ILE A C 1
ATOM 691 O O . ILE A 1 87 ? -6.746 5.677 -3.059 1.00 98.88 87 ILE A O 1
ATOM 695 N N . LEU A 1 88 ? -4.508 5.418 -3.134 1.00 98.88 88 LEU A N 1
ATOM 696 C CA . LEU A 1 88 ? -4.216 6.354 -4.220 1.00 98.88 88 LEU A CA 1
ATOM 697 C C . LEU A 1 88 ? -3.679 5.598 -5.441 1.00 98.88 88 LEU A C 1
ATOM 699 O O . LEU A 1 88 ? -2.777 4.777 -5.322 1.00 98.88 88 LEU A O 1
ATOM 703 N N . ASP A 1 89 ? -4.224 5.896 -6.617 1.00 98.75 89 ASP A N 1
ATOM 704 C CA . ASP A 1 89 ? -3.798 5.343 -7.905 1.00 98.75 89 ASP A CA 1
ATOM 705 C C . ASP A 1 89 ? -2.729 6.241 -8.544 1.00 98.75 89 ASP A C 1
ATOM 707 O O . ASP A 1 89 ? -3.012 7.346 -9.015 1.00 98.75 89 ASP A O 1
ATOM 711 N N . ASN A 1 90 ? -1.486 5.766 -8.576 1.00 98.75 90 ASN A N 1
ATOM 712 C CA . ASN A 1 90 ? -0.355 6.439 -9.207 1.00 98.75 90 ASN A CA 1
ATOM 713 C C . ASN A 1 90 ? 0.004 5.823 -10.566 1.00 98.75 90 ASN A C 1
ATOM 715 O O . ASN A 1 90 ? 1.047 6.148 -11.141 1.00 98.75 90 ASN A O 1
ATOM 719 N N . SER A 1 91 ? -0.854 4.979 -11.143 1.00 98.62 91 SER A N 1
ATOM 720 C CA . SER A 1 91 ? -0.595 4.344 -12.439 1.00 98.62 91 SER A CA 1
ATOM 721 C C . SER A 1 91 ? -0.396 5.360 -13.571 1.00 98.62 91 SER A C 1
ATOM 723 O O . SER A 1 91 ? 0.269 5.062 -14.561 1.00 98.62 91 SER A O 1
ATOM 725 N N . GLN A 1 92 ? -0.928 6.583 -13.449 1.00 98.56 92 GLN A N 1
ATOM 726 C CA . GLN A 1 92 ? -0.661 7.674 -14.396 1.00 98.56 92 GLN A CA 1
ATOM 727 C C . GLN A 1 92 ? 0.821 8.071 -14.422 1.00 98.56 92 GLN A C 1
ATOM 729 O O . GLN A 1 92 ? 1.369 8.312 -15.498 1.00 98.56 92 GLN A O 1
ATOM 734 N N . TYR A 1 93 ? 1.480 8.085 -13.262 1.00 98.44 93 TY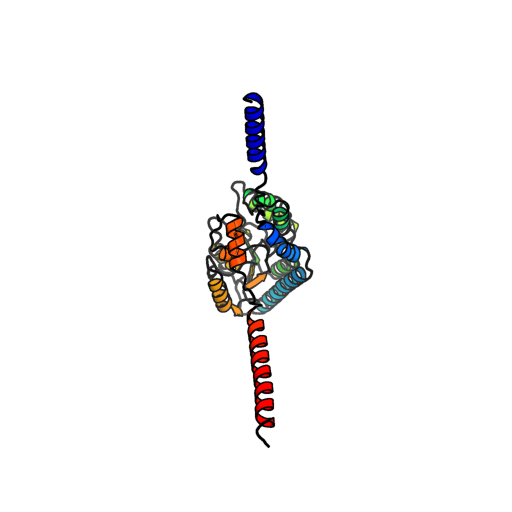R A N 1
ATOM 735 C CA . TYR A 1 93 ? 2.919 8.309 -13.170 1.00 98.44 93 TYR A CA 1
ATOM 736 C C . TYR A 1 93 ? 3.700 7.144 -13.796 1.00 98.44 93 TYR A C 1
ATOM 738 O O . TYR A 1 93 ? 4.623 7.380 -14.574 1.00 98.44 93 TYR A O 1
ATOM 746 N N . GLN A 1 94 ? 3.275 5.895 -13.566 1.00 98.12 94 GLN A N 1
ATOM 747 C CA . GLN A 1 94 ? 3.882 4.721 -14.215 1.00 98.12 94 GLN A CA 1
ATOM 748 C C . GLN A 1 94 ? 3.754 4.773 -15.744 1.00 98.12 94 GLN A C 1
ATOM 750 O O . GLN A 1 94 ? 4.734 4.580 -16.462 1.00 98.12 94 GLN A O 1
ATOM 755 N N . ALA A 1 95 ? 2.577 5.128 -16.264 1.00 98.31 95 ALA A N 1
ATOM 756 C CA . ALA A 1 95 ? 2.373 5.320 -17.698 1.00 98.31 95 ALA A CA 1
ATOM 757 C C . ALA A 1 95 ? 3.258 6.444 -18.264 1.00 98.31 95 ALA A C 1
ATOM 759 O O . ALA A 1 95 ? 3.805 6.305 -19.359 1.00 98.31 95 ALA A O 1
ATOM 760 N N . TRP A 1 96 ? 3.444 7.538 -17.517 1.00 97.94 96 TRP A N 1
ATOM 761 C CA . TRP A 1 96 ? 4.351 8.614 -17.913 1.00 97.94 96 TRP A CA 1
ATOM 762 C C . TRP A 1 96 ? 5.806 8.132 -18.001 1.00 97.94 96 TRP A C 1
ATOM 764 O O . TRP A 1 96 ? 6.461 8.410 -19.006 1.00 97.94 96 TRP A O 1
ATOM 774 N N . LEU A 1 97 ? 6.288 7.359 -17.019 1.00 96.19 97 LEU A N 1
ATOM 775 C CA . LEU A 1 97 ? 7.630 6.763 -17.049 1.00 96.19 97 LEU A CA 1
ATOM 776 C C . LEU A 1 97 ? 7.832 5.855 -18.266 1.00 96.19 97 LEU A C 1
ATOM 778 O O . LEU A 1 97 ? 8.854 5.960 -18.942 1.00 96.19 97 LEU A O 1
ATOM 782 N N . ILE A 1 98 ? 6.843 5.011 -18.579 1.00 95.81 98 ILE A N 1
ATOM 783 C CA . ILE A 1 98 ? 6.876 4.104 -19.734 1.00 95.81 98 ILE A CA 1
ATOM 784 C C . ILE A 1 98 ? 7.016 4.888 -21.038 1.00 95.81 98 ILE A C 1
ATOM 786 O O . ILE A 1 98 ? 7.937 4.635 -21.811 1.00 95.81 98 ILE A O 1
ATOM 790 N N . VAL A 1 99 ? 6.142 5.875 -21.262 1.00 95.62 99 VAL A N 1
ATOM 791 C CA . VAL A 1 99 ? 6.129 6.676 -22.499 1.00 95.62 99 VAL A CA 1
ATOM 792 C C . VAL A 1 99 ? 7.440 7.442 -22.700 1.00 95.62 99 VAL A C 1
ATOM 794 O O . VAL A 1 99 ? 7.870 7.627 -23.837 1.00 95.62 99 VAL A O 1
ATOM 797 N N . HIS A 1 100 ? 8.089 7.874 -21.616 1.00 93.62 100 HIS A N 1
ATOM 798 C CA . HIS A 1 100 ? 9.337 8.641 -21.681 1.00 93.62 100 HIS A CA 1
ATOM 799 C C . HIS A 1 100 ? 10.599 7.775 -21.550 1.00 93.62 100 HIS A C 1
ATOM 801 O O . HIS A 1 100 ? 11.703 8.302 -21.677 1.00 93.62 100 HIS A O 1
ATOM 807 N N . GLY A 1 101 ? 10.461 6.469 -21.304 1.00 91.75 101 GLY A N 1
ATOM 808 C CA . GLY A 1 101 ? 11.586 5.562 -21.088 1.00 91.75 101 GLY A CA 1
ATOM 809 C C . GLY A 1 101 ? 12.453 5.953 -19.884 1.00 91.75 101 GLY A C 1
ATOM 810 O O . GLY A 1 101 ? 13.682 5.973 -19.994 1.00 91.75 101 GLY A O 1
ATOM 811 N N . LEU A 1 102 ? 11.826 6.306 -18.758 1.00 90.44 102 LEU A N 1
ATOM 812 C CA . LEU A 1 102 ? 12.497 6.812 -17.555 1.00 90.44 102 LEU A CA 1
ATOM 813 C C . LEU A 1 1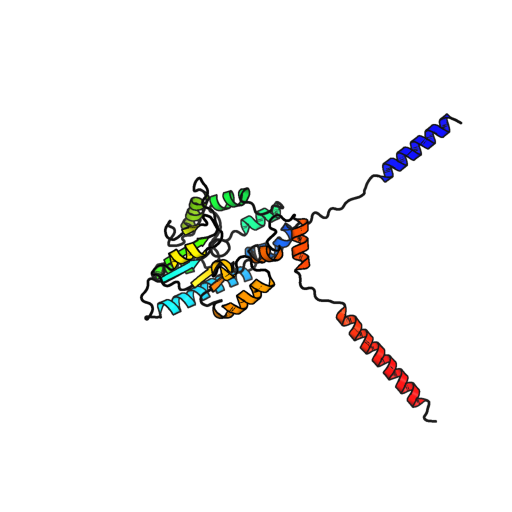02 ? 12.379 5.849 -16.371 1.00 90.44 102 LEU A C 1
ATOM 815 O O . LEU A 1 102 ? 11.328 5.250 -16.149 1.00 90.44 102 LEU A O 1
ATOM 819 N N . GLU A 1 103 ? 13.440 5.751 -15.563 1.00 89.50 103 GLU A N 1
ATOM 820 C CA . GLU A 1 103 ? 13.368 5.097 -14.253 1.00 89.50 103 GLU A CA 1
ATOM 821 C C . GLU A 1 103 ? 12.653 6.008 -13.258 1.00 89.50 103 GLU A C 1
ATOM 823 O O . GLU A 1 103 ? 12.748 7.238 -13.331 1.00 89.50 103 GLU A O 1
ATOM 828 N N . HIS A 1 104 ? 11.981 5.392 -12.285 1.00 92.75 104 HIS A N 1
ATOM 829 C CA . HIS A 1 104 ? 11.482 6.118 -11.129 1.00 92.75 104 HIS A CA 1
ATOM 830 C C . HIS A 1 104 ? 12.633 6.892 -10.473 1.00 92.75 104 HIS A C 1
ATOM 832 O O . HIS A 1 104 ? 13.666 6.329 -10.105 1.00 92.75 104 HIS A O 1
ATOM 838 N N . SER A 1 105 ? 12.423 8.185 -10.250 1.00 94.06 105 SER A N 1
ATOM 839 C CA . SER A 1 105 ? 13.382 9.053 -9.576 1.00 94.06 105 SER A CA 1
ATOM 840 C C . SER A 1 105 ? 12.661 10.006 -8.634 1.00 94.06 105 SER A C 1
ATOM 842 O O . SER A 1 105 ? 11.547 10.450 -8.905 1.00 94.06 105 SER A O 1
ATOM 844 N N . SER A 1 106 ? 13.329 10.419 -7.552 1.00 92.50 106 SER A N 1
ATOM 845 C CA . SER A 1 106 ? 12.779 11.463 -6.673 1.00 92.50 106 SER A CA 1
ATOM 846 C C . SER A 1 106 ? 12.535 12.779 -7.427 1.00 92.50 106 SER A C 1
ATOM 848 O O . SER A 1 106 ? 11.594 13.497 -7.111 1.00 92.50 106 SER A O 1
ATOM 850 N N . SER A 1 107 ? 13.329 13.078 -8.463 1.00 94.25 107 SER A N 1
ATOM 851 C CA . SER A 1 107 ? 13.176 14.299 -9.266 1.00 94.25 107 SER A CA 1
ATOM 852 C C . SER A 1 107 ? 11.878 14.360 -10.075 1.00 94.25 107 SER A C 1
ATOM 854 O O . SER A 1 107 ? 11.431 15.455 -10.397 1.00 94.25 107 SER A O 1
ATOM 856 N N . THR A 1 108 ? 11.267 13.217 -10.395 1.00 95.69 108 THR A N 1
ATOM 857 C CA . THR A 1 108 ? 9.998 13.149 -11.141 1.00 95.69 108 THR A CA 1
ATOM 858 C C . THR A 1 108 ? 8.826 12.758 -10.241 1.00 95.69 108 THR A C 1
ATOM 860 O O . THR A 1 108 ? 7.721 13.266 -10.421 1.00 95.69 108 THR A O 1
ATOM 863 N N . TRP A 1 109 ? 9.072 11.930 -9.224 1.00 96.38 109 TRP A N 1
ATOM 864 C CA . TRP A 1 109 ? 8.075 11.535 -8.231 1.00 96.38 109 TRP A CA 1
ATOM 865 C C . TRP A 1 109 ? 7.632 12.694 -7.329 1.00 96.38 109 TRP A C 1
ATOM 867 O O . TRP A 1 109 ? 6.440 12.865 -7.070 1.00 96.38 109 TRP A O 1
ATOM 877 N N . ASN A 1 110 ? 8.565 13.541 -6.881 1.00 94.81 110 ASN A N 1
ATOM 878 C CA . ASN A 1 110 ? 8.229 14.660 -6.001 1.00 94.81 110 ASN A CA 1
ATOM 879 C C . ASN A 1 110 ? 7.232 15.632 -6.671 1.00 94.81 110 ASN A C 1
ATOM 881 O O . ASN A 1 110 ? 6.179 15.869 -6.079 1.00 94.81 110 ASN A O 1
ATOM 885 N N . PRO A 1 111 ? 7.449 16.114 -7.915 1.00 94.94 111 PRO A N 1
ATOM 886 C CA . PRO A 1 111 ? 6.444 16.912 -8.622 1.00 94.94 111 PRO A CA 1
ATOM 887 C C . PRO A 1 111 ? 5.078 16.225 -8.785 1.00 94.94 111 PRO A C 1
ATOM 889 O O . PRO A 1 111 ? 4.049 16.890 -8.673 1.00 94.94 111 PRO A O 1
ATOM 892 N N . TRP A 1 112 ? 5.045 14.907 -9.021 1.00 96.81 112 TRP A N 1
ATOM 893 C CA . TRP A 1 112 ? 3.794 14.143 -9.116 1.00 96.81 112 TRP A CA 1
ATOM 894 C C . TRP A 1 112 ? 3.003 14.177 -7.801 1.00 96.81 112 TRP A C 1
ATOM 896 O O . TRP A 1 112 ? 1.828 14.547 -7.786 1.00 96.81 112 TRP A O 1
ATOM 906 N N . THR A 1 113 ? 3.657 13.862 -6.680 1.00 95.62 113 THR A N 1
ATOM 907 C CA . THR A 1 113 ? 3.003 13.886 -5.360 1.00 95.62 113 THR A CA 1
ATOM 908 C C . THR A 1 113 ? 2.577 15.297 -4.942 1.00 95.62 113 THR A C 1
ATOM 910 O O . THR A 1 113 ? 1.483 15.467 -4.402 1.00 95.62 113 THR A O 1
ATOM 913 N N . GLN A 1 114 ? 3.380 16.322 -5.255 1.00 94.69 114 GLN A N 1
ATOM 914 C CA . GLN A 1 114 ? 3.053 17.732 -5.008 1.00 94.69 114 GLN A CA 1
ATOM 915 C C . GLN A 1 114 ? 1.829 18.210 -5.798 1.00 94.69 114 GLN A C 1
ATOM 917 O O . GLN A 1 114 ? 1.044 19.012 -5.287 1.00 94.69 114 GLN A O 1
ATOM 922 N N . ALA A 1 115 ? 1.638 17.720 -7.029 1.00 95.75 115 ALA A N 1
ATOM 923 C CA . ALA A 1 115 ? 0.463 18.064 -7.827 1.00 95.75 115 ALA A CA 1
ATOM 924 C C . ALA A 1 115 ? -0.839 17.689 -7.092 1.00 95.75 115 ALA A C 1
ATOM 926 O O . ALA A 1 115 ? -1.821 18.440 -7.152 1.00 95.75 115 ALA A O 1
ATOM 927 N N . GLY A 1 116 ? -0.816 16.579 -6.342 1.00 96.31 116 GLY A N 1
ATOM 928 C CA . GLY A 1 116 ? -1.924 16.137 -5.498 1.00 96.31 116 GLY A CA 1
ATOM 929 C C . GLY A 1 116 ? -3.162 15.769 -6.313 1.00 96.31 116 GLY A C 1
ATOM 930 O O . GLY A 1 116 ? -4.269 16.192 -5.979 1.00 96.31 116 GLY A O 1
ATOM 931 N N . ILE A 1 117 ? -2.949 15.043 -7.414 1.00 97.69 117 ILE A N 1
ATOM 932 C CA . ILE A 1 117 ? -3.972 14.695 -8.412 1.00 97.69 117 ILE A CA 1
ATOM 933 C C . ILE A 1 117 ? -4.177 13.184 -8.591 1.00 97.69 117 ILE A C 1
ATOM 935 O O . ILE A 1 117 ? -4.918 12.787 -9.488 1.00 97.69 117 ILE A O 1
ATOM 939 N N . ALA A 1 118 ? -3.535 12.344 -7.774 1.00 98.56 118 ALA A N 1
ATOM 940 C CA . ALA A 1 118 ? -3.716 10.898 -7.845 1.00 98.56 118 ALA A CA 1
ATOM 941 C C . ALA A 1 118 ? -5.193 10.559 -7.554 1.00 98.56 118 ALA A C 1
ATOM 943 O O . ALA A 1 118 ? -5.728 11.041 -6.548 1.00 98.56 118 ALA A O 1
ATOM 944 N N . PRO A 1 119 ? -5.887 9.791 -8.413 1.00 98.69 119 PRO A N 1
ATOM 945 C CA . PRO A 1 119 ? -7.251 9.349 -8.142 1.00 98.69 119 PRO A CA 1
ATOM 946 C C . PRO A 1 119 ? -7.331 8.420 -6.924 1.00 98.69 119 PRO A C 1
ATOM 948 O O . PRO A 1 119 ? -6.356 7.769 -6.559 1.00 98.69 119 PRO A O 1
ATOM 951 N N . ALA A 1 120 ? -8.513 8.311 -6.317 1.00 98.81 120 ALA A N 1
ATOM 952 C CA . ALA A 1 120 ? -8.764 7.288 -5.304 1.00 98.81 120 ALA A CA 1
ATOM 953 C C . ALA A 1 120 ? -8.907 5.896 -5.938 1.00 98.81 120 ALA A C 1
ATOM 955 O O . ALA A 1 120 ? -9.566 5.749 -6.974 1.00 98.81 120 ALA A O 1
ATOM 956 N N . MET A 1 121 ? -8.406 4.868 -5.250 1.00 98.69 121 MET A N 1
ATOM 957 C CA . MET A 1 121 ? -8.692 3.478 -5.601 1.00 98.69 121 MET A CA 1
ATOM 958 C C . MET A 1 121 ? -10.199 3.170 -5.481 1.00 98.69 121 MET A C 1
ATOM 960 O O . MET A 1 121 ? -10.867 3.668 -4.563 1.00 98.69 121 MET A O 1
ATOM 964 N N . PRO A 1 122 ? -10.781 2.357 -6.388 1.00 98.81 122 PRO A N 1
ATOM 965 C CA . PRO A 1 122 ? -12.207 2.029 -6.363 1.00 98.81 122 PRO A CA 1
ATOM 966 C C . PRO A 1 122 ? -12.664 1.396 -5.038 1.00 98.81 122 PRO A C 1
ATOM 968 O O . PRO A 1 122 ? -12.312 0.272 -4.719 1.00 98.81 122 PRO A O 1
ATOM 971 N N . GLY A 1 123 ? -13.513 2.092 -4.278 1.00 98.75 123 GLY A N 1
ATOM 972 C CA . GLY A 1 123 ? -14.032 1.606 -2.990 1.00 98.75 123 GLY A CA 1
ATOM 973 C C . GLY A 1 123 ? -13.300 2.154 -1.761 1.00 98.75 123 GLY A C 1
ATOM 974 O O . GLY A 1 123 ? -13.878 2.134 -0.675 1.00 98.75 123 GLY A O 1
ATOM 975 N N . ALA A 1 124 ? -12.095 2.713 -1.925 1.00 98.88 124 ALA A N 1
ATOM 976 C CA . ALA A 1 124 ? -11.274 3.193 -0.814 1.00 98.88 124 ALA A CA 1
ATOM 977 C C . ALA A 1 124 ? -11.977 4.294 -0.007 1.00 98.88 124 ALA A C 1
ATOM 979 O O . ALA A 1 124 ? -12.164 4.163 1.199 1.00 98.88 124 ALA A O 1
ATOM 980 N N . VAL A 1 125 ? -12.442 5.357 -0.677 1.00 98.88 125 VAL A N 1
ATOM 981 C CA . VAL A 1 125 ? -13.106 6.492 -0.008 1.00 98.88 125 VAL A CA 1
ATOM 982 C C . VAL A 1 125 ? -14.365 6.039 0.732 1.00 98.88 125 VAL A C 1
ATOM 984 O O . VAL A 1 125 ? -14.592 6.454 1.865 1.00 98.88 125 VAL A O 1
ATOM 987 N N . GLN A 1 126 ? -15.191 5.182 0.117 1.00 98.88 126 GLN A N 1
ATOM 988 C CA . GLN A 1 126 ? -16.411 4.689 0.763 1.00 98.88 126 GLN A CA 1
ATOM 989 C C . GLN A 1 126 ? -16.100 3.842 2.000 1.00 98.88 126 GLN A C 1
ATOM 991 O O . GLN A 1 126 ? -16.797 3.961 3.005 1.00 98.88 126 GLN A O 1
ATOM 996 N N . PHE A 1 127 ? -15.076 2.990 1.926 1.00 98.94 127 PHE A N 1
ATOM 997 C CA . PHE A 1 127 ? -14.673 2.141 3.039 1.00 98.94 127 PHE A CA 1
ATOM 998 C C . PHE A 1 127 ? -14.083 2.953 4.198 1.00 98.94 127 PHE A C 1
ATOM 1000 O O . PHE A 1 127 ? -14.535 2.791 5.327 1.00 98.94 127 PHE A O 1
ATOM 1007 N N . LEU A 1 128 ? -13.159 3.881 3.939 1.00 98.88 128 LEU A N 1
ATOM 1008 C CA . LEU A 1 128 ? -12.550 4.657 5.024 1.00 98.88 128 LEU A CA 1
ATOM 1009 C C . LEU A 1 128 ? -13.559 5.596 5.696 1.00 98.88 128 LEU A C 1
ATOM 1011 O O . LEU A 1 128 ? -13.586 5.682 6.918 1.00 98.88 128 LEU A O 1
ATOM 1015 N N . LYS A 1 129 ? -14.477 6.212 4.936 1.00 98.88 129 LYS A N 1
ATOM 1016 C CA . LYS A 1 129 ? -15.602 6.956 5.534 1.00 98.88 129 LYS A CA 1
ATOM 1017 C C . LYS A 1 129 ? -16.517 6.073 6.378 1.00 98.88 129 LYS A C 1
ATOM 1019 O O . LYS A 1 129 ? -17.086 6.543 7.355 1.00 98.88 129 LYS A O 1
ATOM 1024 N N . TYR A 1 130 ? -16.698 4.810 5.990 1.00 98.88 130 TYR A N 1
ATOM 1025 C CA . TYR A 1 130 ? -17.446 3.859 6.807 1.00 98.88 130 TYR A CA 1
ATOM 1026 C C . TYR A 1 130 ? -16.730 3.591 8.137 1.00 98.88 130 TYR A C 1
ATOM 1028 O O . TYR A 1 130 ? -17.404 3.544 9.161 1.00 98.88 130 TYR A O 1
ATOM 1036 N N . CYS A 1 131 ? -15.401 3.457 8.140 1.00 98.88 131 CYS A N 1
ATOM 1037 C CA . CYS A 1 131 ? -14.613 3.337 9.369 1.00 98.88 131 CYS A CA 1
ATOM 1038 C C . CYS A 1 131 ? -14.794 4.562 10.277 1.00 98.88 131 CYS A C 1
ATOM 1040 O O . CYS A 1 131 ? -15.232 4.397 11.412 1.00 98.88 131 CYS A O 1
ATOM 1042 N N . GLU A 1 132 ? -14.588 5.775 9.752 1.00 98.62 132 GLU A N 1
ATOM 1043 C CA . GLU A 1 132 ? -14.762 7.024 10.515 1.00 98.62 132 GLU A CA 1
ATOM 1044 C C . GLU A 1 132 ? -16.175 7.139 11.110 1.00 98.62 132 GLU A C 1
ATOM 1046 O O . GLU A 1 132 ? -16.339 7.413 12.297 1.00 98.62 132 GLU A O 1
ATOM 1051 N N . ALA A 1 133 ? -17.210 6.850 10.314 1.00 98.69 133 ALA A N 1
ATOM 1052 C CA . ALA A 1 133 ? -18.603 6.903 10.761 1.00 98.69 133 ALA A CA 1
ATOM 1053 C C . ALA A 1 133 ? -18.960 5.868 11.847 1.00 98.69 133 ALA A C 1
ATOM 1055 O O . ALA A 1 133 ? -20.028 5.975 12.447 1.00 98.69 133 ALA A O 1
ATOM 1056 N N . ASN A 1 134 ? -18.106 4.866 12.076 1.00 98.62 134 ASN A N 1
ATOM 1057 C CA . ASN A 1 134 ? -18.255 3.855 13.125 1.00 98.62 134 ASN A CA 1
ATOM 1058 C C . ASN A 1 134 ? -17.135 3.958 14.175 1.00 98.62 134 ASN A C 1
ATOM 1060 O O . ASN A 1 134 ? -16.795 2.954 14.795 1.00 98.62 134 ASN A O 1
ATOM 1064 N N . GLU A 1 135 ? -16.556 5.152 14.353 1.00 98.19 135 GLU A N 1
ATOM 1065 C CA . GLU A 1 135 ? -15.550 5.437 15.388 1.00 98.19 135 GLU A CA 1
ATOM 1066 C C . GLU A 1 135 ? -14.288 4.558 15.277 1.00 98.19 135 GLU A C 1
ATOM 1068 O O . GLU A 1 135 ? -13.631 4.250 16.271 1.00 98.19 135 GLU A O 1
ATOM 1073 N N . VAL A 1 136 ? -13.940 4.152 14.051 1.00 98.75 136 VAL A N 1
ATOM 1074 C CA . VAL A 1 136 ? -12.680 3.473 13.732 1.00 98.75 136 VAL A CA 1
ATOM 1075 C C . VAL A 1 136 ? -11.743 4.479 13.072 1.00 98.75 136 VAL A C 1
ATOM 1077 O O . VAL A 1 136 ? -11.982 4.891 11.934 1.00 98.75 136 VAL A O 1
ATOM 1080 N N . GLU A 1 137 ? -10.674 4.866 13.770 1.00 98.44 137 GLU A N 1
ATOM 1081 C CA . GLU A 1 137 ? -9.694 5.823 13.240 1.00 98.44 137 GLU A CA 1
ATOM 1082 C C . GLU A 1 137 ? -8.889 5.204 12.091 1.00 98.44 137 GLU A C 1
ATOM 1084 O O . GLU A 1 137 ? -8.537 4.018 12.104 1.00 98.44 137 GLU A O 1
ATOM 1089 N N . VAL A 1 138 ? -8.562 6.028 11.098 1.00 98.81 138 VAL A N 1
ATOM 1090 C CA . VAL A 1 138 ? -7.768 5.619 9.938 1.00 98.81 138 VAL A CA 1
ATOM 1091 C C . VAL A 1 138 ? -6.374 6.225 10.030 1.00 98.81 138 VAL A C 1
ATOM 1093 O O . VAL A 1 138 ? -6.223 7.439 9.946 1.00 98.81 138 VAL A O 1
ATOM 1096 N N . PHE A 1 139 ? -5.356 5.372 10.143 1.00 98.81 139 PHE A N 1
ATOM 1097 C CA . PHE A 1 139 ? -3.948 5.759 10.072 1.00 98.81 139 PHE A CA 1
ATOM 1098 C C . PHE A 1 139 ? -3.387 5.502 8.672 1.00 98.81 139 PHE A C 1
ATOM 1100 O O . PHE A 1 139 ? -3.450 4.385 8.158 1.00 98.81 139 PHE A O 1
ATOM 1107 N N . TYR A 1 140 ? -2.790 6.528 8.071 1.00 98.81 140 TYR A N 1
ATOM 1108 C CA . TYR A 1 140 ? -2.142 6.477 6.764 1.00 98.81 140 TYR A CA 1
ATOM 1109 C C . TYR A 1 140 ? -0.630 6.368 6.945 1.00 98.81 140 TYR A C 1
ATOM 1111 O O . TYR A 1 140 ? 0.028 7.350 7.284 1.00 98.81 140 TYR A O 1
ATOM 1119 N N . ILE A 1 141 ? -0.051 5.197 6.688 1.00 98.50 141 ILE A N 1
ATOM 1120 C CA . ILE A 1 141 ? 1.393 4.977 6.836 1.00 98.50 141 ILE A CA 1
ATOM 1121 C C . ILE A 1 141 ? 2.018 4.769 5.464 1.00 98.50 141 ILE A C 1
ATOM 1123 O O . ILE A 1 141 ? 1.897 3.699 4.871 1.00 98.50 141 ILE A O 1
ATOM 1127 N N . SER A 1 142 ? 2.754 5.771 4.982 1.00 98.00 142 SER A N 1
ATOM 1128 C CA . SER A 1 142 ? 3.302 5.792 3.621 1.00 98.00 142 SER A CA 1
ATOM 1129 C C . SER A 1 142 ? 4.796 6.080 3.583 1.00 98.00 142 SER A C 1
ATOM 1131 O O . SER A 1 142 ? 5.335 6.809 4.412 1.00 98.00 142 SER A O 1
ATOM 1133 N N . ASN A 1 143 ? 5.481 5.538 2.576 1.00 97.00 143 ASN A N 1
ATOM 1134 C CA . ASN A 1 143 ? 6.881 5.856 2.301 1.00 97.00 143 ASN A CA 1
ATOM 1135 C C . ASN A 1 143 ? 7.078 7.089 1.399 1.00 97.00 143 ASN A C 1
ATOM 1137 O O . ASN A 1 143 ? 8.198 7.351 0.954 1.00 97.00 143 ASN A O 1
ATOM 1141 N N . ARG A 1 144 ? 6.031 7.898 1.177 1.00 95.81 144 ARG A N 1
ATOM 1142 C CA . ARG A 1 144 ? 6.195 9.276 0.693 1.00 95.81 144 ARG A CA 1
ATOM 1143 C C . ARG A 1 144 ? 7.058 10.072 1.670 1.00 95.81 144 ARG A C 1
ATOM 1145 O O . ARG A 1 144 ? 6.936 9.919 2.884 1.00 95.81 144 ARG A O 1
ATOM 1152 N N . LYS A 1 145 ? 7.946 10.909 1.128 1.00 88.44 145 LYS A N 1
ATOM 1153 C CA . LYS A 1 145 ? 8.893 11.720 1.903 1.00 88.44 145 LYS A CA 1
ATOM 1154 C C . LYS A 1 145 ? 8.282 13.059 2.294 1.00 88.44 145 LYS A C 1
ATOM 1156 O O . LYS A 1 145 ? 7.615 13.702 1.481 1.00 88.44 145 LYS A O 1
ATOM 1161 N N . VAL A 1 146 ? 8.603 13.514 3.500 1.00 84.56 146 VAL A N 1
ATOM 1162 C CA . VAL A 1 146 ? 8.524 14.937 3.838 1.00 84.56 146 VAL A CA 1
ATOM 1163 C C . VAL A 1 146 ? 9.745 15.613 3.212 1.00 84.56 146 VAL A C 1
ATOM 1165 O O . VAL A 1 146 ? 10.878 15.223 3.478 1.00 84.56 146 VAL A O 1
ATOM 1168 N N . LEU A 1 147 ? 9.511 16.551 2.296 1.00 83.81 147 LEU A N 1
ATOM 1169 C CA . LEU A 1 147 ? 10.576 17.336 1.663 1.00 83.81 147 LEU A CA 1
ATOM 1170 C C . LEU A 1 147 ? 10.953 18.513 2.571 1.00 83.81 147 LEU A C 1
ATOM 1172 O O . LEU A 1 147 ? 10.143 18.904 3.407 1.00 83.81 147 LEU A O 1
ATOM 1176 N N . ASP A 1 148 ? 12.141 19.095 2.392 1.00 84.31 148 ASP A N 1
ATOM 1177 C CA . ASP A 1 148 ? 12.645 20.187 3.249 1.00 84.31 148 ASP A CA 1
ATOM 1178 C C . ASP A 1 148 ? 11.696 21.400 3.307 1.00 84.31 148 ASP A C 1
ATOM 1180 O O . ASP A 1 148 ? 11.599 22.085 4.322 1.00 84.31 148 ASP A O 1
ATOM 1184 N N . ASP A 1 149 ? 10.960 21.652 2.224 1.00 83.88 149 ASP A N 1
ATOM 1185 C CA . ASP A 1 149 ? 9.947 22.708 2.102 1.00 83.88 149 ASP A CA 1
ATOM 1186 C C . ASP A 1 149 ? 8.524 22.242 2.479 1.00 83.88 149 ASP A C 1
ATOM 1188 O O . ASP A 1 149 ? 7.544 22.945 2.236 1.00 83.88 149 ASP A O 1
ATOM 1192 N N . ASN A 1 150 ? 8.396 21.037 3.040 1.00 84.12 150 ASN A N 1
ATOM 1193 C CA . ASN A 1 150 ? 7.149 20.353 3.387 1.00 84.12 150 ASN A CA 1
ATOM 1194 C C . ASN A 1 150 ? 6.186 20.106 2.200 1.00 84.12 150 ASN A C 1
ATOM 1196 O O . ASN A 1 150 ? 5.013 19.750 2.377 1.00 84.12 150 ASN A O 1
ATOM 1200 N N . SER A 1 151 ? 6.649 20.273 0.958 1.00 82.69 151 SER A N 1
ATOM 1201 C CA . SER A 1 151 ? 5.785 20.225 -0.231 1.00 82.69 151 SER A CA 1
ATOM 1202 C C . SER A 1 151 ? 5.221 18.826 -0.524 1.00 82.69 151 SER A C 1
ATOM 1204 O O . SER A 1 151 ? 4.084 18.697 -0.978 1.00 82.69 151 SER A O 1
ATOM 1206 N N . GLY A 1 152 ? 5.970 17.760 -0.215 1.00 82.06 152 GLY A N 1
ATOM 1207 C CA . GLY A 1 152 ? 5.507 16.374 -0.393 1.00 82.06 152 GLY A CA 1
ATOM 1208 C C . GLY A 1 152 ? 4.329 16.010 0.522 1.00 82.06 152 GLY A C 1
ATOM 1209 O O . GLY A 1 152 ? 3.358 15.377 0.090 1.00 82.06 152 GLY A O 1
ATOM 1210 N N . TYR A 1 153 ? 4.376 16.470 1.775 1.00 91.31 153 TYR A N 1
ATOM 1211 C CA . TYR A 1 153 ? 3.295 16.291 2.745 1.00 91.31 153 TYR A CA 1
ATOM 1212 C C . TYR A 1 153 ? 2.060 17.106 2.356 1.00 91.31 153 TYR A C 1
ATOM 1214 O O . TYR A 1 153 ? 0.965 16.560 2.208 1.00 91.31 153 TYR A O 1
ATOM 1222 N N . THR A 1 154 ? 2.242 18.403 2.094 1.00 93.25 154 THR A N 1
ATOM 1223 C CA . THR A 1 154 ? 1.135 19.308 1.748 1.00 93.25 154 THR A CA 1
ATOM 1224 C C . THR A 1 154 ? 0.410 18.894 0.464 1.00 93.25 154 THR A C 1
ATOM 1226 O O . THR A 1 154 ? -0.824 18.904 0.439 1.00 93.25 154 THR A O 1
ATOM 1229 N N . GLY A 1 155 ? 1.135 18.455 -0.572 1.00 95.50 155 GLY A N 1
ATOM 1230 C CA . GLY A 1 155 ? 0.545 17.923 -1.806 1.00 95.50 155 GLY A CA 1
ATOM 1231 C C . GLY A 1 155 ? -0.319 16.683 -1.568 1.00 95.50 155 GLY A C 1
ATOM 1232 O O . GLY A 1 155 ? -1.439 16.590 -2.076 1.00 95.50 155 GLY A O 1
ATOM 1233 N N . THR A 1 156 ? 0.147 15.765 -0.719 1.00 96.31 156 THR A N 1
ATOM 1234 C CA . THR A 1 156 ? -0.600 14.544 -0.398 1.00 96.31 156 THR A CA 1
ATOM 1235 C C . THR A 1 156 ? -1.825 14.825 0.469 1.00 96.31 156 THR A C 1
ATOM 1237 O O . THR A 1 156 ? -2.913 14.359 0.145 1.00 96.31 156 THR A O 1
ATOM 1240 N N . VAL A 1 157 ? -1.697 15.642 1.519 1.00 97.69 157 VAL A N 1
ATOM 1241 C CA . VAL A 1 157 ? -2.834 16.050 2.363 1.00 97.69 157 VAL A CA 1
ATOM 1242 C C . VAL A 1 157 ? -3.905 16.760 1.535 1.00 97.69 157 VAL A C 1
ATOM 1244 O O . VAL A 1 157 ? -5.095 16.478 1.687 1.00 97.69 157 VAL A O 1
ATOM 1247 N N . LYS A 1 158 ? -3.499 17.641 0.611 1.00 97.81 158 LYS A N 1
ATOM 1248 C CA . LYS A 1 158 ? -4.411 18.272 -0.351 1.00 97.81 158 LYS A CA 1
ATOM 1249 C C . LYS A 1 158 ? -5.142 17.222 -1.190 1.00 97.81 158 LYS A C 1
ATOM 1251 O O . LYS A 1 158 ? -6.360 17.313 -1.330 1.00 97.81 158 LYS A O 1
ATOM 1256 N N . ASN A 1 159 ? -4.422 16.235 -1.724 1.00 98.56 159 ASN A N 1
ATOM 1257 C CA . ASN A 1 159 ? -5.005 15.158 -2.523 1.00 98.56 159 ASN A CA 1
ATOM 1258 C C . ASN A 1 159 ? -6.039 14.357 -1.719 1.00 98.56 159 ASN A C 1
ATOM 1260 O O . ASN A 1 159 ? -7.146 14.127 -2.205 1.00 98.56 159 ASN A O 1
ATOM 1264 N N . LEU A 1 160 ? -5.687 13.958 -0.493 1.00 98.81 160 LEU A N 1
ATOM 1265 C CA . LEU A 1 160 ? -6.542 13.151 0.374 1.00 98.81 160 LEU A CA 1
ATOM 1266 C C . LEU A 1 160 ? -7.826 13.904 0.751 1.00 98.81 160 LEU A C 1
ATOM 1268 O O . LEU A 1 160 ? -8.926 13.371 0.602 1.00 98.81 160 LEU A O 1
ATOM 1272 N N . LYS A 1 161 ? -7.702 15.181 1.140 1.00 98.50 161 LYS A N 1
ATOM 1273 C CA . LYS A 1 161 ? -8.849 16.051 1.446 1.00 98.50 161 LYS A CA 1
ATOM 1274 C C . LYS A 1 161 ? -9.742 16.282 0.231 1.00 98.50 161 LYS A C 1
ATOM 1276 O O . LYS A 1 161 ? -10.960 16.221 0.360 1.00 98.50 161 LYS A O 1
ATOM 1281 N N . ALA A 1 162 ? -9.161 16.502 -0.951 1.00 98.69 162 ALA A N 1
ATOM 1282 C CA . ALA A 1 162 ? -9.924 16.707 -2.183 1.00 98.69 162 ALA A CA 1
ATOM 1283 C C . ALA A 1 162 ? -10.754 15.473 -2.581 1.00 98.69 162 ALA A C 1
ATOM 1285 O O . ALA A 1 162 ? -11.856 15.615 -3.106 1.00 98.69 162 ALA A O 1
ATOM 1286 N N . LEU A 1 163 ? -10.248 14.269 -2.298 1.00 98.75 163 LEU A N 1
ATOM 1287 C CA . LEU A 1 163 ? -10.968 13.007 -2.506 1.00 98.75 163 LEU A CA 1
ATOM 1288 C C . LEU A 1 163 ? -11.968 12.695 -1.381 1.00 98.75 163 LEU A C 1
ATOM 1290 O O . LEU A 1 163 ? -12.814 11.811 -1.528 1.00 98.75 163 LEU A O 1
ATOM 1294 N N . GLY A 1 164 ? -11.902 13.438 -0.274 1.00 98.69 164 GLY A N 1
ATOM 1295 C CA . GLY A 1 164 ? -12.778 13.292 0.879 1.00 98.69 164 GLY A CA 1
ATOM 1296 C C . GLY A 1 164 ? -12.411 12.120 1.784 1.00 98.69 164 GLY A C 1
ATOM 1297 O O . GLY A 1 164 ? -13.313 11.542 2.380 1.00 98.69 164 GLY A O 1
ATOM 1298 N N . PHE A 1 165 ? -11.138 11.737 1.870 1.00 98.88 165 PHE A N 1
ATOM 1299 C CA . PHE A 1 165 ? -10.695 10.772 2.878 1.00 98.88 165 PHE A CA 1
ATOM 1300 C C . PHE A 1 165 ? -10.846 11.345 4.308 1.00 98.88 165 PHE A C 1
ATOM 1302 O O . PHE A 1 165 ? -10.730 12.564 4.473 1.00 98.88 165 PHE A O 1
ATOM 1309 N N . PRO A 1 166 ? -11.138 10.502 5.318 1.00 98.62 166 PRO A N 1
ATOM 1310 C CA . PRO A 1 166 ? -11.267 10.907 6.725 1.00 98.62 166 PRO A CA 1
ATOM 1311 C C . PRO A 1 166 ? -9.904 11.072 7.416 1.00 98.62 166 PRO A C 1
ATOM 1313 O O . PRO A 1 166 ? -8.887 10.711 6.832 1.00 98.62 166 PRO A O 1
ATOM 1316 N N . ASN A 1 167 ? -9.865 11.579 8.654 1.00 98.44 167 ASN A N 1
ATOM 1317 C CA . ASN A 1 167 ? -8.643 11.624 9.487 1.00 98.44 167 ASN A CA 1
ATOM 1318 C C . ASN A 1 167 ? -7.394 12.199 8.769 1.00 98.44 167 ASN A C 1
ATOM 1320 O O . ASN A 1 167 ? -6.292 11.677 8.891 1.00 98.44 167 ASN A O 1
ATOM 1324 N N . VAL A 1 168 ? -7.547 13.235 7.932 1.00 98.31 168 VAL A N 1
ATOM 1325 C CA . VAL A 1 168 ? -6.417 13.801 7.163 1.00 98.31 168 VAL A CA 1
ATOM 1326 C C . VAL A 1 168 ? -5.762 14.954 7.930 1.00 98.31 168 VAL A C 1
ATOM 1328 O O . VAL A 1 168 ? -5.926 16.137 7.592 1.00 98.31 168 VAL A O 1
ATOM 1331 N N . ASP A 1 169 ? -5.012 14.589 8.960 1.00 96.94 169 ASP A N 1
ATOM 1332 C CA . ASP A 1 169 ? -4.242 15.471 9.837 1.00 96.94 169 ASP A CA 1
ATOM 1333 C C . ASP A 1 169 ? -2.858 14.872 10.165 1.00 96.94 169 ASP A C 1
ATOM 1335 O O . ASP A 1 169 ? -2.513 13.783 9.710 1.00 96.94 169 ASP A O 1
ATOM 1339 N N . GLU A 1 170 ? -2.035 15.626 10.896 1.00 95.19 170 GLU A N 1
ATOM 1340 C CA . GLU A 1 170 ? -0.644 15.256 11.215 1.00 95.19 170 GLU A CA 1
ATOM 1341 C C . GLU A 1 170 ? -0.518 14.080 12.188 1.00 95.19 170 GLU A C 1
ATOM 1343 O O . GLU A 1 170 ? 0.533 13.445 12.226 1.00 95.19 170 GLU A O 1
ATOM 1348 N N . GLU A 1 171 ? -1.567 13.767 12.949 1.00 96.56 171 GLU A N 1
ATOM 1349 C CA . GLU A 1 171 ? -1.567 12.625 13.864 1.00 96.56 171 GLU A CA 1
ATOM 1350 C C . GLU A 1 171 ? -1.743 11.311 13.095 1.00 96.56 171 GLU A C 1
ATOM 1352 O O . GLU A 1 171 ? -1.103 10.306 13.401 1.00 96.56 171 GLU A O 1
ATOM 1357 N N . HIS A 1 172 ? -2.575 11.331 12.056 1.00 98.31 172 HIS A N 1
ATOM 1358 C CA . HIS A 1 172 ? -2.967 10.131 11.325 1.00 98.31 172 HIS A CA 1
ATOM 1359 C C . HIS A 1 172 ? -2.179 9.917 10.027 1.00 98.31 172 HIS A C 1
ATOM 1361 O O . HIS A 1 172 ? -2.102 8.788 9.540 1.00 98.31 172 HIS A O 1
ATOM 1367 N N . VAL A 1 173 ? -1.591 10.965 9.436 1.00 98.12 173 VAL A N 1
ATOM 1368 C CA . VAL A 1 173 ? -0.824 10.875 8.181 1.00 98.12 173 VAL A CA 1
ATOM 1369 C C . VAL A 1 173 ? 0.679 10.796 8.467 1.00 98.12 173 VAL A C 1
ATOM 1371 O O . VAL A 1 173 ? 1.362 11.805 8.624 1.00 98.12 173 VAL A O 1
ATOM 1374 N N . LEU A 1 174 ? 1.218 9.574 8.477 1.00 97.00 174 LEU A N 1
ATOM 1375 C CA . LEU A 1 174 ? 2.570 9.258 8.942 1.00 97.00 174 LEU A CA 1
ATOM 1376 C C . LEU A 1 174 ? 3.515 8.875 7.788 1.00 97.00 174 LEU A C 1
ATOM 1378 O O . LEU A 1 174 ? 3.487 7.764 7.242 1.00 97.00 174 LEU A O 1
ATOM 1382 N N . PHE A 1 175 ? 4.394 9.805 7.419 1.00 95.56 175 PHE A N 1
ATOM 1383 C CA . PHE A 1 175 ? 5.324 9.676 6.286 1.00 95.56 175 PHE A CA 1
ATOM 1384 C C . PHE A 1 175 ? 6.684 9.107 6.681 1.00 95.56 175 PHE A C 1
ATOM 1386 O O . PHE A 1 175 ? 7.004 8.997 7.861 1.00 95.56 175 PHE A O 1
ATOM 1393 N N . THR A 1 176 ? 7.491 8.704 5.693 1.00 91.69 176 THR A N 1
ATOM 1394 C CA . THR A 1 176 ? 8.847 8.225 5.986 1.00 91.69 176 THR A CA 1
ATOM 1395 C C . THR A 1 176 ? 9.710 9.370 6.501 1.00 91.69 176 THR A C 1
ATOM 1397 O O . THR A 1 176 ? 9.706 10.463 5.931 1.00 91.69 176 THR A O 1
ATOM 1400 N N . THR A 1 177 ? 10.490 9.082 7.538 1.00 80.94 177 THR A N 1
ATOM 1401 C CA . THR A 1 177 ? 11.559 9.947 8.044 1.00 80.94 177 THR A CA 1
ATOM 1402 C C . THR A 1 177 ? 12.900 9.403 7.549 1.00 80.94 177 THR A C 1
ATOM 1404 O O . THR A 1 177 ? 13.316 9.712 6.433 1.00 80.94 177 THR A O 1
ATOM 1407 N N . ASP A 1 178 ? 13.505 8.485 8.299 1.00 80.75 178 ASP A N 1
ATOM 1408 C CA . ASP A 1 178 ? 14.867 7.995 8.060 1.00 80.75 178 ASP A CA 1
ATOM 1409 C C . ASP A 1 178 ? 14.902 6.641 7.337 1.00 80.75 178 ASP A C 1
ATOM 1411 O O . ASP A 1 178 ? 15.909 6.268 6.733 1.00 80.75 178 ASP A O 1
ATOM 1415 N N . SER A 1 179 ? 13.803 5.881 7.394 1.00 88.19 179 SER A N 1
ATOM 1416 C CA . SER A 1 179 ? 13.743 4.502 6.908 1.00 88.19 179 SER A CA 1
ATOM 1417 C C . SER A 1 179 ? 12.395 4.154 6.285 1.00 88.19 179 SER A C 1
ATOM 1419 O O . SER A 1 179 ? 11.340 4.519 6.798 1.00 88.19 179 SER A O 1
ATOM 1421 N N . SER A 1 180 ? 12.436 3.343 5.221 1.00 90.50 180 SER A N 1
ATOM 1422 C CA . SER A 1 180 ? 11.245 2.762 4.590 1.00 90.50 180 SER A CA 1
ATOM 1423 C C . SER A 1 180 ? 10.543 1.715 5.461 1.00 90.50 180 SER A C 1
ATOM 1425 O O . SER A 1 180 ? 9.453 1.264 5.107 1.00 90.50 180 SER A O 1
ATOM 1427 N N . ASN A 1 181 ? 11.161 1.302 6.574 1.00 94.75 181 ASN A N 1
ATOM 1428 C CA . ASN A 1 181 ? 10.514 0.474 7.582 1.00 94.75 181 ASN A CA 1
ATOM 1429 C C . ASN A 1 181 ? 9.348 1.256 8.211 1.00 94.75 181 ASN A C 1
ATOM 1431 O O . ASN A 1 181 ? 9.481 2.415 8.611 1.00 94.75 181 ASN A O 1
ATOM 1435 N N . LYS A 1 182 ? 8.185 0.613 8.272 1.00 96.62 182 LYS A N 1
ATOM 1436 C CA . LYS A 1 182 ? 6.938 1.190 8.776 1.00 96.62 182 LYS A CA 1
ATOM 1437 C C . LYS A 1 182 ? 6.642 0.834 10.238 1.00 96.62 182 LYS A C 1
ATOM 1439 O O . LYS A 1 182 ? 5.654 1.326 10.763 1.00 96.62 182 LYS A O 1
ATOM 1444 N N . THR A 1 183 ? 7.473 0.023 10.902 1.00 96.38 183 THR A N 1
ATOM 1445 C CA . THR A 1 183 ? 7.220 -0.464 12.270 1.00 96.38 183 THR A CA 1
ATOM 1446 C C . THR A 1 183 ? 7.017 0.667 13.270 1.00 96.38 183 THR A C 1
ATOM 1448 O O . THR A 1 183 ? 5.976 0.683 13.906 1.00 96.38 183 THR A O 1
ATOM 1451 N N . ASP A 1 184 ? 7.916 1.651 13.349 1.00 95.69 184 ASP A N 1
ATOM 1452 C CA . ASP A 1 184 ? 7.784 2.731 14.343 1.00 95.69 184 ASP A CA 1
ATOM 1453 C C . ASP A 1 184 ? 6.486 3.532 14.163 1.00 95.69 184 ASP A C 1
ATOM 1455 O O . ASP A 1 184 ? 5.846 3.933 15.130 1.00 95.69 184 ASP A O 1
ATOM 1459 N N . ARG A 1 185 ? 6.050 3.705 12.911 1.00 96.62 185 ARG A N 1
ATOM 1460 C CA . ARG A 1 185 ? 4.793 4.385 12.576 1.00 96.62 185 ARG A CA 1
ATOM 1461 C C . ARG A 1 185 ? 3.572 3.512 12.854 1.00 96.62 185 ARG A C 1
ATOM 1463 O O . ARG A 1 185 ? 2.542 4.037 13.255 1.00 96.62 185 ARG A O 1
ATOM 1470 N N . ARG A 1 186 ? 3.673 2.189 12.675 1.00 96.62 186 ARG A N 1
ATOM 1471 C CA . ARG A 1 186 ? 2.617 1.246 13.080 1.00 96.62 186 ARG A CA 1
ATOM 1472 C C . ARG A 1 186 ? 2.443 1.243 14.593 1.00 96.62 186 ARG A C 1
ATOM 1474 O O . ARG A 1 186 ? 1.308 1.282 15.044 1.00 96.62 186 ARG A O 1
ATOM 1481 N N . THR A 1 187 ? 3.535 1.316 15.354 1.00 96.50 187 THR A N 1
ATOM 1482 C CA . THR A 1 187 ? 3.482 1.420 16.817 1.00 96.50 187 THR A CA 1
ATOM 1483 C C . THR A 1 187 ? 2.653 2.624 17.271 1.00 96.50 187 THR A C 1
ATOM 1485 O O . THR A 1 187 ? 1.891 2.493 18.217 1.00 96.50 187 THR A O 1
ATOM 1488 N N . ILE A 1 188 ? 2.719 3.767 16.572 1.00 96.25 188 ILE A N 1
ATOM 1489 C CA . ILE A 1 188 ? 1.869 4.940 16.868 1.00 96.25 188 ILE A CA 1
ATOM 1490 C C . ILE A 1 188 ? 0.376 4.604 16.701 1.00 96.25 188 ILE A C 1
ATOM 1492 O O . ILE A 1 188 ? -0.439 4.980 17.536 1.00 96.25 188 ILE A O 1
ATOM 1496 N N . ALA A 1 189 ? 0.008 3.868 15.649 1.00 95.25 189 ALA A N 1
ATOM 1497 C CA . ALA A 1 189 ? -1.377 3.449 15.408 1.00 95.25 189 ALA A CA 1
ATOM 1498 C C . ALA A 1 189 ? -1.859 2.331 16.359 1.00 95.25 189 ALA A C 1
ATOM 1500 O O . ALA A 1 189 ? -3.066 2.126 16.514 1.00 95.25 189 ALA A O 1
ATOM 1501 N N . GLU A 1 190 ? -0.920 1.594 16.956 1.00 96.00 190 GLU A N 1
ATOM 1502 C CA . GLU A 1 190 ? -1.146 0.507 17.916 1.00 96.00 190 GLU A CA 1
ATOM 1503 C C . GLU A 1 190 ? -1.176 0.994 19.372 1.00 96.00 190 GLU A C 1
ATOM 1505 O O . GLU A 1 190 ? -1.707 0.291 20.237 1.00 96.00 190 GLU A O 1
ATOM 1510 N N . ASP A 1 191 ? -0.624 2.176 19.651 1.00 96.06 191 ASP A N 1
ATOM 1511 C CA . ASP A 1 191 ? -0.474 2.690 21.008 1.00 96.06 191 ASP A CA 1
ATOM 1512 C C . ASP A 1 191 ? -1.837 2.917 21.666 1.00 96.06 191 ASP A C 1
ATOM 1514 O O . ASP A 1 191 ? -2.697 3.627 21.149 1.00 96.06 191 ASP A O 1
ATOM 1518 N N . GLU A 1 192 ? -2.060 2.216 22.780 1.00 92.81 192 GLU A N 1
ATOM 1519 C CA . GLU A 1 192 ? -3.336 2.141 23.514 1.00 92.81 192 GLU A CA 1
ATOM 1520 C C . GLU A 1 192 ? -4.579 1.752 22.675 1.00 92.81 192 GLU A C 1
ATOM 1522 O O . GLU A 1 192 ? -5.706 1.742 23.179 1.00 92.81 192 GLU A O 1
ATOM 1527 N N . LYS A 1 193 ? -4.379 1.317 21.428 1.00 96.75 193 LYS A N 1
ATOM 1528 C CA . LYS A 1 193 ? -5.412 1.079 20.415 1.00 96.75 193 LYS A CA 1
ATOM 1529 C C . LYS A 1 193 ? -5.508 -0.399 20.033 1.00 96.75 193 LYS A C 1
ATOM 1531 O O . LYS A 1 193 ? -4.642 -1.222 20.339 1.00 96.75 193 LYS A O 1
ATOM 1536 N N . HIS A 1 194 ? -6.615 -0.768 19.398 1.00 98.00 194 HIS A N 1
ATOM 1537 C CA . HIS A 1 194 ? -6.827 -2.077 18.782 1.00 98.00 194 HIS A CA 1
ATOM 1538 C C . HIS A 1 194 ? -6.836 -1.927 17.264 1.00 98.00 194 HIS A C 1
ATOM 1540 O O . HIS A 1 194 ? -7.833 -1.494 16.683 1.00 98.00 194 HIS A O 1
ATOM 1546 N N . VAL A 1 195 ? -5.725 -2.300 16.624 1.00 98.38 195 VAL A N 1
ATOM 1547 C CA . VAL A 1 195 ? -5.650 -2.333 15.161 1.00 98.38 195 VAL A CA 1
ATOM 1548 C C . VAL A 1 195 ? -6.404 -3.555 14.643 1.00 98.38 195 VAL A C 1
ATOM 1550 O O . VAL A 1 195 ? -5.965 -4.701 14.824 1.00 98.38 195 VAL A O 1
ATOM 1553 N N . ILE A 1 196 ? -7.516 -3.294 13.958 1.00 98.69 196 ILE A N 1
ATOM 1554 C CA . ILE A 1 196 ? -8.371 -4.318 13.354 1.00 98.69 196 ILE A CA 1
ATOM 1555 C C . ILE A 1 196 ? -7.633 -4.990 12.193 1.00 98.69 196 ILE A C 1
ATOM 1557 O O . ILE A 1 196 ? -7.540 -6.215 12.125 1.00 98.69 196 ILE A O 1
ATOM 1561 N N . LEU A 1 197 ? -7.107 -4.181 11.270 1.00 98.69 197 LEU A N 1
ATOM 1562 C CA . LEU A 1 197 ? -6.454 -4.649 10.052 1.00 98.69 197 LEU A CA 1
ATOM 1563 C C . LEU A 1 197 ? -5.427 -3.644 9.520 1.00 98.69 197 LEU A C 1
ATOM 1565 O O . LEU A 1 197 ? -5.488 -2.446 9.810 1.00 98.69 197 LEU A O 1
ATOM 1569 N N . TYR A 1 198 ? -4.519 -4.162 8.698 1.00 98.88 198 TYR A N 1
ATOM 1570 C CA . TYR A 1 198 ? -3.555 -3.418 7.898 1.00 98.88 198 TYR A CA 1
ATOM 1571 C C . TYR A 1 198 ? -3.883 -3.628 6.416 1.00 98.88 198 TYR A C 1
ATOM 1573 O O . TYR A 1 198 ? -4.152 -4.757 5.995 1.00 98.88 198 TYR A O 1
ATOM 1581 N N . MET A 1 199 ? -3.841 -2.564 5.618 1.00 98.88 199 MET A N 1
ATOM 1582 C CA . MET A 1 199 ? -4.063 -2.611 4.171 1.00 98.88 199 MET A CA 1
ATOM 1583 C C . MET A 1 199 ? -2.840 -2.109 3.416 1.00 98.88 199 MET A C 1
ATOM 1585 O O . MET A 1 199 ? -2.276 -1.079 3.782 1.00 98.88 199 MET A O 1
ATOM 1589 N N . GLY A 1 200 ? -2.462 -2.814 2.356 1.00 98.81 200 GLY A N 1
ATOM 1590 C CA . GLY A 1 200 ? -1.266 -2.494 1.585 1.00 98.81 200 GLY A CA 1
ATOM 1591 C C . GLY A 1 200 ? -1.161 -3.295 0.295 1.00 98.81 200 GLY A C 1
ATOM 1592 O O . GLY A 1 200 ? -1.774 -4.359 0.167 1.00 98.81 200 GLY A O 1
ATOM 1593 N N . ASP A 1 201 ? -0.375 -2.809 -0.656 1.00 98.75 201 ASP A N 1
ATOM 1594 C CA . ASP A 1 201 ? 0.011 -3.537 -1.865 1.00 98.75 201 ASP A CA 1
ATOM 1595 C C . ASP A 1 201 ? 1.363 -4.257 -1.706 1.00 98.75 201 ASP A C 1
ATOM 1597 O O . ASP A 1 201 ? 1.703 -5.153 -2.485 1.00 98.75 201 ASP A O 1
ATOM 1601 N N . ASN A 1 202 ? 2.122 -3.920 -0.658 1.00 98.50 202 ASN A N 1
ATOM 1602 C CA . ASN A 1 202 ? 3.411 -4.511 -0.345 1.00 98.50 202 ASN A CA 1
ATOM 1603 C C . ASN A 1 202 ? 3.377 -5.245 1.003 1.00 98.50 202 ASN A C 1
ATOM 1605 O O . ASN A 1 202 ? 2.848 -4.770 2.000 1.00 98.50 202 ASN A O 1
ATOM 1609 N N . LEU A 1 203 ? 4.031 -6.407 1.080 1.00 98.19 203 LEU A N 1
ATOM 1610 C CA . LEU A 1 203 ? 4.077 -7.213 2.308 1.00 98.19 203 LEU A CA 1
ATOM 1611 C C . LEU A 1 203 ? 4.700 -6.465 3.505 1.00 98.19 203 LEU A C 1
ATOM 1613 O O . LEU A 1 203 ? 4.357 -6.748 4.652 1.00 98.19 203 LEU A O 1
ATOM 1617 N N . ASN A 1 204 ? 5.560 -5.474 3.242 1.00 97.19 204 ASN A N 1
ATOM 1618 C CA . ASN A 1 204 ? 6.155 -4.629 4.283 1.00 97.19 204 ASN A CA 1
ATOM 1619 C C . ASN A 1 204 ? 5.197 -3.588 4.888 1.00 97.19 204 ASN A C 1
ATOM 1621 O O . ASN A 1 204 ? 5.517 -2.983 5.920 1.00 97.19 204 ASN A O 1
ATOM 1625 N N . ASP A 1 205 ? 4.007 -3.418 4.310 1.00 98.25 205 ASP A N 1
ATOM 1626 C CA . ASP A 1 205 ? 2.928 -2.617 4.894 1.00 98.25 205 ASP A CA 1
ATOM 1627 C C . ASP A 1 205 ? 2.353 -3.291 6.143 1.00 98.25 205 ASP A C 1
ATOM 1629 O O . ASP A 1 205 ? 1.996 -2.614 7.109 1.00 98.25 205 ASP A O 1
ATOM 1633 N N . PHE A 1 206 ? 2.375 -4.625 6.172 1.00 97.81 206 PHE A N 1
ATOM 1634 C CA . PHE A 1 206 ? 1.839 -5.444 7.257 1.00 97.81 206 PHE A CA 1
ATOM 1635 C C . PHE A 1 206 ? 2.867 -5.690 8.360 1.00 97.81 206 PHE A C 1
ATOM 1637 O O . PHE A 1 206 ? 2.624 -5.398 9.527 1.00 97.81 206 PHE A O 1
ATOM 1644 N N . LEU A 1 207 ? 4.036 -6.214 7.985 1.00 96.00 207 LEU A N 1
ATOM 1645 C CA . LEU A 1 207 ? 5.086 -6.655 8.900 1.00 96.00 207 LEU A CA 1
ATOM 1646 C C . LEU A 1 207 ? 6.453 -6.378 8.287 1.00 96.00 207 LEU A C 1
ATOM 1648 O O . LEU A 1 207 ? 6.635 -6.512 7.083 1.00 96.00 207 LEU A O 1
ATOM 1652 N N . ASN A 1 208 ? 7.445 -6.060 9.117 1.00 95.88 208 ASN A N 1
ATOM 1653 C CA . ASN A 1 208 ? 8.812 -5.864 8.630 1.00 95.88 208 ASN A CA 1
ATOM 1654 C C . ASN A 1 208 ? 9.575 -7.187 8.398 1.00 95.88 208 ASN A C 1
ATOM 1656 O O . ASN A 1 208 ? 10.695 -7.162 7.899 1.00 95.88 208 ASN A O 1
ATOM 1660 N N . ASP A 1 209 ? 8.982 -8.341 8.720 1.00 96.12 209 ASP A N 1
ATOM 1661 C CA . ASP A 1 209 ? 9.566 -9.673 8.496 1.00 96.12 209 ASP A CA 1
ATOM 1662 C C . ASP A 1 209 ? 9.893 -9.944 7.015 1.00 96.12 209 ASP A C 1
ATOM 1664 O O . ASP A 1 209 ? 10.746 -10.774 6.720 1.00 96.12 209 ASP A O 1
ATOM 1668 N N . PHE A 1 210 ? 9.246 -9.239 6.080 1.00 95.81 210 PHE A N 1
ATOM 1669 C CA . PHE A 1 210 ? 9.473 -9.373 4.637 1.00 95.81 210 PHE A CA 1
ATOM 1670 C C . PHE A 1 210 ? 10.598 -8.479 4.098 1.00 95.81 210 PHE A C 1
ATOM 1672 O O . PHE A 1 210 ? 10.926 -8.551 2.906 1.00 95.81 210 PHE A O 1
ATOM 1679 N N . ALA A 1 211 ? 11.159 -7.603 4.933 1.00 93.94 211 ALA A N 1
ATOM 1680 C CA . ALA A 1 211 ? 12.121 -6.604 4.504 1.00 93.94 211 ALA A CA 1
ATOM 1681 C C . ALA A 1 211 ? 13.430 -7.265 4.073 1.00 93.94 211 ALA A C 1
ATOM 1683 O O . ALA A 1 211 ? 14.032 -8.033 4.820 1.00 93.94 211 ALA A O 1
ATOM 1684 N N . LYS A 1 212 ? 13.900 -6.917 2.872 1.00 95.00 212 LYS A N 1
ATOM 1685 C CA . LYS A 1 212 ? 15.181 -7.387 2.317 1.00 95.00 212 LYS A CA 1
ATOM 1686 C C . LYS A 1 212 ? 15.294 -8.902 2.077 1.00 95.00 212 LYS A C 1
ATOM 1688 O O . LYS A 1 212 ? 16.389 -9.367 1.769 1.00 95.00 212 LYS A O 1
ATOM 1693 N N . LEU A 1 213 ? 14.190 -9.647 2.144 1.00 97.25 213 LEU A N 1
ATOM 1694 C CA . LEU A 1 213 ? 14.152 -11.072 1.808 1.00 97.25 213 LEU A CA 1
ATOM 1695 C C . LEU A 1 213 ? 14.247 -11.319 0.293 1.00 97.25 213 LEU A C 1
ATOM 1697 O O . LEU A 1 213 ? 13.647 -10.600 -0.509 1.00 97.25 213 LEU A O 1
ATOM 1701 N N . GLY A 1 214 ? 14.952 -12.380 -0.101 1.00 97.75 214 GLY A N 1
ATOM 1702 C CA . GLY A 1 214 ? 14.977 -12.874 -1.478 1.00 97.75 214 GLY A CA 1
ATOM 1703 C C . GLY A 1 214 ? 13.622 -13.429 -1.937 1.00 97.75 214 GLY A C 1
ATOM 1704 O O . GLY A 1 214 ? 12.709 -13.624 -1.139 1.00 97.75 214 GLY A O 1
ATOM 1705 N N . VAL A 1 215 ? 13.480 -13.704 -3.240 1.00 96.62 215 VAL A N 1
ATOM 1706 C CA . VAL A 1 215 ? 12.208 -14.163 -3.844 1.00 96.62 215 VAL A CA 1
ATOM 1707 C C . VAL A 1 215 ? 11.631 -15.387 -3.117 1.00 96.62 215 VAL A C 1
ATOM 1709 O O . VAL A 1 215 ? 10.486 -15.336 -2.671 1.00 96.62 215 VAL A O 1
ATOM 1712 N N . ASP A 1 216 ? 12.430 -16.438 -2.921 1.00 96.81 216 ASP A N 1
ATOM 1713 C CA . ASP A 1 216 ? 11.967 -17.683 -2.289 1.00 96.81 216 ASP A CA 1
ATOM 1714 C C . ASP A 1 216 ? 11.669 -17.496 -0.794 1.00 96.81 216 ASP A C 1
ATOM 1716 O O . ASP A 1 216 ? 10.682 -18.010 -0.269 1.00 96.81 216 ASP A O 1
ATOM 1720 N N . GLU A 1 217 ? 12.488 -16.703 -0.102 1.00 97.88 217 GLU A N 1
ATOM 1721 C CA . GLU A 1 217 ? 12.303 -16.393 1.319 1.00 97.88 217 GLU A CA 1
ATOM 1722 C C . GLU A 1 217 ? 11.008 -15.610 1.556 1.00 97.88 217 GLU A C 1
ATOM 1724 O O . GLU A 1 217 ? 10.312 -15.852 2.543 1.00 97.88 217 GLU A O 1
ATOM 1729 N N . ARG A 1 218 ? 10.640 -14.711 0.633 1.00 96.94 218 ARG A N 1
ATOM 1730 C CA . ARG A 1 218 ? 9.359 -13.996 0.682 1.00 96.94 218 ARG A CA 1
ATOM 1731 C C . ARG A 1 218 ? 8.179 -14.955 0.557 1.00 96.94 218 ARG A C 1
ATOM 1733 O O . ARG A 1 218 ? 7.227 -14.790 1.309 1.00 96.94 218 ARG A O 1
ATOM 1740 N N . VAL A 1 219 ? 8.250 -15.959 -0.322 1.00 96.56 219 VAL A N 1
ATOM 1741 C CA . VAL A 1 219 ? 7.197 -16.987 -0.454 1.00 96.56 219 VAL A CA 1
ATOM 1742 C C . VAL A 1 219 ? 7.053 -17.782 0.844 1.00 96.56 219 VAL A C 1
ATOM 1744 O O . VAL A 1 219 ? 5.951 -17.888 1.375 1.00 96.56 219 VAL A O 1
ATOM 1747 N N . VAL A 1 220 ? 8.166 -18.253 1.417 1.00 98.12 220 VAL A N 1
ATOM 1748 C CA . VAL A 1 220 ? 8.158 -18.970 2.705 1.00 98.12 220 VAL A CA 1
ATOM 1749 C C . VAL A 1 220 ? 7.574 -18.102 3.823 1.00 98.12 220 VAL A C 1
ATOM 1751 O O . VAL A 1 220 ? 6.784 -18.579 4.641 1.00 98.12 220 VAL A O 1
ATOM 1754 N N . MET A 1 221 ? 7.929 -16.815 3.859 1.00 98.00 221 MET A N 1
ATOM 1755 C CA . MET A 1 221 ? 7.386 -15.878 4.840 1.00 98.00 221 MET A CA 1
ATOM 1756 C C . MET A 1 221 ? 5.887 -15.628 4.623 1.00 98.00 221 MET A C 1
ATOM 1758 O O . MET A 1 221 ? 5.138 -15.525 5.591 1.00 98.00 221 MET A O 1
ATOM 1762 N N . THR A 1 222 ? 5.414 -15.584 3.377 1.00 97.94 222 THR A N 1
ATOM 1763 C CA . THR A 1 222 ? 3.980 -15.495 3.070 1.00 97.94 222 THR A CA 1
ATOM 1764 C C . THR A 1 222 ? 3.244 -16.735 3.575 1.00 97.94 222 THR A C 1
ATOM 1766 O O . THR A 1 222 ? 2.233 -16.597 4.258 1.00 97.94 222 THR A O 1
ATOM 1769 N N . ASP A 1 223 ? 3.779 -17.935 3.344 1.00 98.31 223 ASP A N 1
ATOM 1770 C CA . ASP A 1 223 ? 3.166 -19.185 3.809 1.00 98.31 223 ASP A CA 1
ATOM 1771 C C . ASP A 1 223 ? 3.092 -19.278 5.341 1.00 98.31 223 ASP A C 1
ATOM 1773 O O . ASP A 1 223 ? 2.123 -19.819 5.885 1.00 98.31 223 ASP A O 1
ATOM 1777 N N . LYS A 1 224 ? 4.073 -18.703 6.051 1.00 98.19 224 LYS A N 1
ATOM 1778 C CA . LYS A 1 224 ? 4.063 -18.579 7.519 1.00 98.19 224 LYS A CA 1
ATOM 1779 C C . LYS A 1 224 ? 2.858 -17.773 8.023 1.00 98.19 224 LYS A C 1
ATOM 1781 O O . LYS A 1 224 ? 2.320 -18.106 9.075 1.00 98.19 224 LYS A O 1
ATOM 1786 N N . TYR A 1 225 ? 2.427 -16.751 7.282 1.00 98.19 225 TYR A N 1
ATOM 1787 C CA . TYR A 1 225 ? 1.315 -15.859 7.638 1.00 98.19 225 TYR A CA 1
ATOM 1788 C C . TYR A 1 225 ? 0.046 -16.094 6.806 1.00 98.19 225 TYR A C 1
ATOM 1790 O O . TYR A 1 225 ? -0.833 -15.236 6.778 1.00 98.19 225 TYR A O 1
ATOM 1798 N N . LYS A 1 226 ? -0.080 -17.241 6.127 1.00 98.31 226 LYS A N 1
ATOM 1799 C CA . LYS A 1 226 ? -1.174 -17.517 5.175 1.00 98.31 226 LYS A CA 1
ATOM 1800 C C . LYS A 1 226 ? -2.582 -17.239 5.725 1.00 98.31 226 LYS A C 1
ATOM 1802 O O . LYS A 1 226 ? -3.429 -16.754 4.984 1.00 98.31 226 LYS A O 1
ATOM 1807 N N . ASP A 1 227 ? -2.806 -17.504 7.013 1.00 98.38 227 ASP A N 1
ATOM 1808 C CA . ASP A 1 227 ? -4.112 -17.354 7.668 1.00 98.38 227 ASP A CA 1
ATOM 1809 C C . ASP A 1 227 ? -4.421 -15.893 8.065 1.00 98.38 227 ASP A C 1
ATOM 1811 O O . ASP A 1 227 ? -5.571 -15.550 8.342 1.00 98.38 227 ASP A O 1
ATOM 1815 N N . GLU A 1 228 ? -3.419 -15.006 8.050 1.00 98.50 228 GLU A N 1
ATOM 1816 C CA . GLU A 1 228 ? -3.595 -13.570 8.297 1.00 98.50 228 GLU A CA 1
ATOM 1817 C C . GLU A 1 228 ? -4.094 -12.827 7.050 1.00 98.50 228 GLU A C 1
ATOM 1819 O O . GLU A 1 228 ? -4.786 -11.808 7.161 1.00 98.50 228 GLU A O 1
ATOM 1824 N N . PHE A 1 229 ? -3.778 -13.330 5.851 1.00 98.62 229 PHE A N 1
ATOM 1825 C CA . PHE A 1 229 ? -4.192 -12.708 4.596 1.00 98.62 229 PHE A CA 1
ATOM 1826 C C . PHE A 1 229 ? -5.702 -12.840 4.379 1.00 98.62 229 PHE A C 1
ATOM 1828 O O . PHE A 1 229 ? -6.284 -13.921 4.417 1.00 98.62 229 PHE A O 1
ATOM 1835 N N . GLY A 1 230 ? -6.360 -11.704 4.153 1.00 98.25 230 GLY A N 1
ATOM 1836 C CA . GLY A 1 230 ? -7.816 -11.601 4.119 1.00 98.25 230 GLY A CA 1
ATOM 1837 C C . GLY A 1 230 ? -8.475 -11.589 5.503 1.00 98.25 230 GLY A C 1
ATOM 1838 O O . GLY A 1 230 ? -9.707 -11.549 5.577 1.00 98.25 230 GLY A O 1
ATOM 1839 N N . SER A 1 231 ? -7.686 -11.623 6.581 1.00 98.19 231 SER A N 1
ATOM 1840 C CA . SER A 1 231 ? -8.107 -11.403 7.967 1.00 98.19 231 SER A CA 1
ATOM 1841 C C . SER A 1 231 ? -7.519 -10.083 8.474 1.00 98.19 231 SER A C 1
ATOM 1843 O O . SER A 1 231 ? -8.127 -9.035 8.253 1.00 98.19 231 SER A O 1
ATOM 1845 N N . LYS A 1 232 ? -6.318 -10.109 9.068 1.00 98.38 232 LYS A N 1
ATOM 1846 C CA . LYS A 1 232 ? -5.614 -8.920 9.562 1.00 98.38 232 LYS A CA 1
ATOM 1847 C C . LYS A 1 232 ? -4.825 -8.198 8.470 1.00 98.38 232 LYS A C 1
ATOM 1849 O O . LYS A 1 232 ? -4.638 -6.989 8.565 1.00 98.38 232 LYS A O 1
ATOM 1854 N N . PHE A 1 233 ? -4.388 -8.905 7.426 1.00 98.81 233 PHE A N 1
ATOM 1855 C CA . PHE A 1 233 ? -3.654 -8.331 6.293 1.00 98.81 233 PHE A CA 1
ATOM 1856 C C . PHE A 1 233 ? -4.531 -8.317 5.048 1.00 98.81 233 PHE A C 1
ATOM 1858 O O . PHE A 1 233 ? -4.875 -9.365 4.500 1.00 98.81 233 PHE A O 1
ATOM 1865 N N . ILE A 1 234 ? -4.908 -7.129 4.586 1.00 98.88 234 ILE A N 1
ATOM 1866 C CA . ILE A 1 234 ? -5.761 -6.962 3.413 1.00 98.88 234 ILE A CA 1
ATOM 1867 C C . ILE A 1 234 ? -4.923 -6.440 2.243 1.00 98.88 234 ILE A C 1
ATOM 1869 O O . ILE A 1 234 ? -4.427 -5.315 2.268 1.00 98.88 234 ILE A O 1
ATOM 1873 N N . VAL A 1 235 ? -4.765 -7.274 1.214 1.00 98.75 235 VAL A N 1
ATOM 1874 C CA . VAL A 1 235 ? -3.808 -7.038 0.123 1.00 98.75 235 VAL A CA 1
ATOM 1875 C C . VAL A 1 235 ? -4.466 -6.364 -1.080 1.00 98.75 235 VAL A C 1
ATOM 1877 O O . VAL A 1 235 ? -5.531 -6.789 -1.540 1.00 98.75 235 VAL A O 1
ATOM 1880 N N . MET A 1 236 ? -3.793 -5.352 -1.623 1.00 98.56 236 MET A N 1
ATOM 1881 C CA . MET A 1 236 ? -4.084 -4.751 -2.924 1.00 98.56 236 MET A CA 1
ATOM 1882 C C . MET A 1 236 ? -3.123 -5.287 -4.000 1.00 98.56 236 MET A C 1
ATOM 1884 O O . MET A 1 236 ? -1.933 -5.449 -3.740 1.00 98.56 236 MET A O 1
ATOM 1888 N N . PRO A 1 237 ? -3.599 -5.604 -5.216 1.00 98.38 237 PRO A N 1
ATOM 1889 C CA . PRO A 1 237 ? -2.722 -6.108 -6.266 1.00 98.38 237 PRO A CA 1
ATOM 1890 C C . PRO A 1 237 ? -1.952 -4.967 -6.947 1.00 98.38 237 PRO A C 1
ATOM 1892 O O . PRO A 1 237 ? -2.554 -4.138 -7.624 1.00 98.38 237 PRO A O 1
ATOM 1895 N N . ASN A 1 238 ? -0.620 -4.978 -6.864 1.00 98.75 238 ASN A N 1
ATOM 1896 C CA . ASN A 1 238 ? 0.245 -4.055 -7.606 1.00 98.75 238 ASN A CA 1
ATOM 1897 C C . ASN A 1 238 ? 1.290 -4.814 -8.447 1.00 98.75 238 ASN A C 1
ATOM 1899 O O . ASN A 1 238 ? 2.345 -5.199 -7.938 1.00 98.75 238 ASN A O 1
ATOM 1903 N N . PRO A 1 239 ? 1.031 -5.029 -9.750 1.00 98.31 239 PRO A N 1
ATOM 1904 C CA . PRO A 1 239 ? 1.997 -5.650 -10.652 1.00 98.31 239 PRO A CA 1
ATOM 1905 C C . PRO A 1 239 ? 2.984 -4.645 -11.265 1.00 98.31 239 PRO A C 1
ATOM 1907 O O . PRO A 1 239 ? 3.816 -5.048 -12.073 1.00 98.31 239 PRO A O 1
ATOM 1910 N N . MET A 1 240 ? 2.866 -3.345 -10.966 1.00 98.19 240 MET A N 1
ATOM 1911 C CA . MET A 1 240 ? 3.629 -2.299 -11.655 1.00 98.19 240 MET A CA 1
ATOM 1912 C C . MET A 1 240 ? 5.019 -2.095 -11.056 1.00 98.19 240 MET A C 1
ATOM 1914 O O . MET A 1 240 ? 5.949 -1.752 -11.781 1.00 98.19 240 MET A O 1
ATOM 1918 N N . TYR A 1 241 ? 5.143 -2.244 -9.738 1.00 97.81 241 TYR A N 1
ATOM 1919 C CA . TYR A 1 241 ? 6.389 -2.099 -8.989 1.00 97.81 241 TYR A CA 1
ATOM 1920 C C . TYR A 1 241 ? 6.211 -2.667 -7.574 1.00 97.81 241 TYR A C 1
ATOM 1922 O O . TYR A 1 241 ? 5.109 -3.046 -7.182 1.00 97.81 241 TYR A O 1
ATOM 1930 N N . GLY A 1 242 ? 7.290 -2.734 -6.795 1.00 97.31 242 GLY A N 1
ATOM 1931 C CA . GLY A 1 242 ? 7.224 -3.077 -5.375 1.00 97.31 242 GLY A CA 1
ATOM 1932 C C . GLY A 1 242 ? 8.477 -3.787 -4.881 1.00 97.31 242 GLY A C 1
ATOM 1933 O O . GLY A 1 242 ? 9.465 -3.949 -5.600 1.00 97.31 242 GLY A O 1
ATOM 1934 N N . GLU A 1 243 ? 8.454 -4.254 -3.633 1.00 97.12 243 GLU A N 1
ATOM 1935 C CA . GLU A 1 243 ? 9.616 -4.972 -3.100 1.00 97.12 243 GLU A CA 1
ATOM 1936 C C . GLU A 1 243 ? 9.803 -6.361 -3.725 1.00 97.12 243 GLU A C 1
ATOM 1938 O O . GLU A 1 243 ? 10.923 -6.863 -3.770 1.00 97.12 243 GLU A O 1
ATOM 1943 N N . TRP A 1 244 ? 8.746 -6.944 -4.298 1.00 97.94 244 TRP A N 1
ATOM 1944 C CA . TRP A 1 244 ? 8.857 -8.149 -5.125 1.00 97.94 244 TRP A CA 1
ATOM 1945 C C . TRP A 1 244 ? 9.813 -7.937 -6.314 1.00 97.94 244 TRP A C 1
ATOM 1947 O O . TRP A 1 244 ? 10.611 -8.817 -6.631 1.00 97.94 244 TRP A O 1
ATOM 1957 N N . GLU A 1 245 ? 9.804 -6.746 -6.919 1.00 97.44 245 GLU A N 1
ATOM 1958 C CA . GLU A 1 245 ? 10.708 -6.381 -8.011 1.00 97.44 245 GLU A CA 1
ATOM 1959 C C . GLU A 1 245 ? 12.138 -6.170 -7.492 1.00 97.44 245 GLU A C 1
ATOM 1961 O O . GLU A 1 245 ? 13.111 -6.626 -8.090 1.00 97.44 245 GLU A O 1
ATOM 1966 N N . SER A 1 246 ? 12.278 -5.536 -6.324 1.00 97.25 246 SER A N 1
ATOM 1967 C CA . SER A 1 246 ? 13.586 -5.360 -5.677 1.00 97.25 246 SER A CA 1
ATOM 1968 C C . SER A 1 246 ? 14.248 -6.699 -5.338 1.00 97.25 246 SER A C 1
ATOM 1970 O O . SER A 1 246 ? 15.461 -6.833 -5.502 1.00 97.25 246 SER A O 1
ATOM 1972 N N . ALA A 1 247 ? 13.465 -7.695 -4.914 1.00 97.88 247 ALA A N 1
ATOM 1973 C CA . ALA A 1 247 ? 13.943 -9.047 -4.643 1.00 97.88 247 ALA A CA 1
ATOM 1974 C C . ALA A 1 247 ? 14.412 -9.769 -5.921 1.00 97.88 247 ALA A C 1
ATOM 1976 O O . ALA A 1 247 ? 15.430 -10.460 -5.886 1.00 97.88 247 ALA A O 1
ATOM 1977 N N . ILE A 1 248 ? 13.740 -9.559 -7.064 1.00 97.69 248 ILE A N 1
ATOM 1978 C CA . ILE A 1 248 ? 14.203 -10.041 -8.382 1.00 97.69 248 ILE A CA 1
ATOM 1979 C C . ILE A 1 248 ? 15.591 -9.479 -8.710 1.00 97.69 248 ILE A C 1
ATOM 1981 O O . ILE A 1 248 ? 16.430 -10.197 -9.251 1.00 97.69 248 ILE A O 1
ATOM 1985 N N . TYR A 1 249 ? 15.850 -8.221 -8.344 1.00 97.38 249 TYR A N 1
ATOM 1986 C CA . TYR A 1 249 ? 17.148 -7.571 -8.536 1.00 97.38 249 TYR A CA 1
ATOM 1987 C C . TYR A 1 249 ? 18.183 -7.887 -7.458 1.00 97.38 249 TYR A C 1
ATOM 1989 O O . TYR A 1 249 ? 19.242 -7.258 -7.446 1.00 97.38 249 TYR A O 1
ATOM 1997 N N . GLU A 1 250 ? 17.883 -8.781 -6.512 1.00 96.56 250 GLU A N 1
ATOM 1998 C CA . GLU A 1 250 ? 18.744 -9.050 -5.351 1.00 96.56 250 GLU A CA 1
ATOM 1999 C C . GLU A 1 250 ? 19.126 -7.751 -4.613 1.00 96.56 250 GLU A C 1
ATOM 2001 O O . GLU A 1 250 ? 20.242 -7.584 -4.123 1.00 96.56 250 GLU A O 1
ATOM 2006 N N . TYR A 1 251 ? 18.207 -6.780 -4.608 1.00 96.69 251 TYR A N 1
ATOM 2007 C CA . TYR A 1 251 ? 18.382 -5.437 -4.059 1.00 96.69 251 TYR A CA 1
ATOM 2008 C C . TYR A 1 251 ? 19.530 -4.607 -4.668 1.00 96.69 251 TYR A C 1
ATOM 2010 O O . TYR A 1 251 ? 19.890 -3.558 -4.128 1.00 96.69 251 TYR A O 1
ATOM 2018 N N . LYS A 1 252 ? 20.052 -4.990 -5.842 1.00 96.25 252 LYS A N 1
ATOM 2019 C CA . LYS A 1 252 ? 21.025 -4.217 -6.637 1.00 96.25 252 LYS A CA 1
ATOM 2020 C C . LYS A 1 252 ? 20.323 -3.094 -7.410 1.00 96.25 252 LYS A C 1
ATOM 2022 O O . LYS A 1 252 ? 20.288 -3.079 -8.637 1.00 96.25 252 LYS A O 1
ATOM 2027 N N . LEU A 1 253 ? 19.752 -2.127 -6.689 1.00 89.69 253 LEU A N 1
ATOM 2028 C CA . LEU A 1 253 ? 18.918 -1.063 -7.277 1.00 89.69 253 LEU A CA 1
ATOM 2029 C C . LEU A 1 253 ? 19.6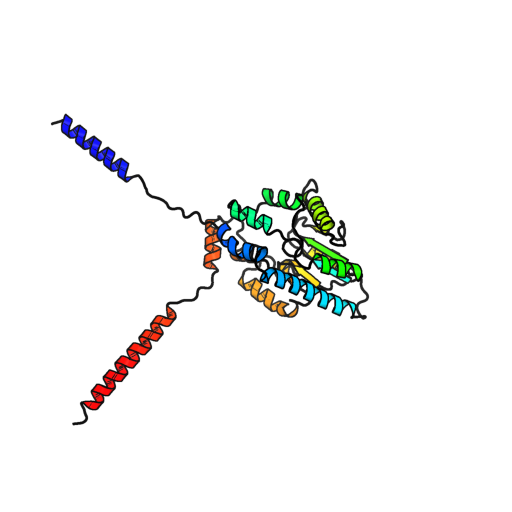70 -0.154 -8.269 1.00 89.69 253 LEU A C 1
ATOM 2031 O O . LEU A 1 253 ? 19.050 0.409 -9.170 1.00 89.69 253 LEU A O 1
ATOM 2035 N N . GLY A 1 254 ? 20.995 -0.045 -8.124 1.00 92.38 254 GLY A N 1
ATOM 2036 C CA . GLY A 1 254 ? 21.879 0.693 -9.033 1.00 92.38 254 GLY A CA 1
ATOM 2037 C C . GLY A 1 254 ? 22.325 -0.084 -10.278 1.00 92.38 254 GLY A C 1
ATOM 2038 O O . GLY A 1 254 ? 23.158 0.426 -11.023 1.00 92.38 254 GLY A O 1
ATOM 2039 N N . ALA A 1 255 ? 21.823 -1.305 -10.494 1.00 93.50 255 ALA A N 1
ATOM 2040 C CA . ALA A 1 255 ? 22.096 -2.069 -11.707 1.00 93.50 255 ALA A CA 1
ATOM 2041 C C . ALA A 1 255 ? 21.603 -1.317 -12.954 1.00 93.50 255 ALA A C 1
ATOM 2043 O O . ALA A 1 255 ? 20.575 -0.637 -12.931 1.00 93.50 255 ALA A O 1
ATOM 2044 N N . SER A 1 256 ? 22.328 -1.464 -14.057 1.00 92.94 256 SER A N 1
ATOM 2045 C CA . SER A 1 256 ? 21.954 -0.894 -15.347 1.00 92.94 256 SER A CA 1
ATOM 2046 C C . SER A 1 256 ? 20.642 -1.485 -15.872 1.00 92.94 256 SER A C 1
ATOM 2048 O O . SER A 1 256 ? 20.233 -2.594 -15.525 1.00 92.94 256 SER A O 1
ATOM 2050 N N . VAL A 1 257 ? 20.007 -0.766 -16.798 1.00 90.50 257 VAL A N 1
ATOM 2051 C CA . VAL A 1 257 ? 18.790 -1.201 -17.506 1.00 90.50 257 VAL A CA 1
ATOM 2052 C C . VAL A 1 257 ? 18.947 -2.603 -18.116 1.00 90.50 257 VAL A C 1
ATOM 2054 O O . VAL A 1 257 ? 18.030 -3.423 -18.046 1.00 90.50 257 VAL A O 1
ATOM 2057 N N . ALA A 1 258 ? 20.118 -2.899 -18.689 1.00 91.62 258 ALA A N 1
ATOM 2058 C CA . ALA A 1 258 ? 20.413 -4.200 -19.283 1.00 91.62 258 ALA A CA 1
ATOM 2059 C C . ALA A 1 258 ? 20.510 -5.311 -18.225 1.00 91.62 258 ALA A C 1
ATOM 2061 O O . ALA A 1 258 ? 19.930 -6.379 -18.413 1.00 91.62 258 ALA A O 1
ATOM 2062 N N . GLU A 1 259 ? 21.185 -5.048 -17.103 1.00 94.44 259 GLU A N 1
ATOM 2063 C CA . GLU A 1 259 ? 21.293 -5.995 -15.988 1.00 94.44 259 GLU A CA 1
ATOM 2064 C C . GLU A 1 259 ? 19.922 -6.275 -15.364 1.00 94.44 259 GLU A C 1
ATOM 2066 O O . GLU A 1 259 ? 19.562 -7.436 -15.187 1.00 94.44 259 GLU A O 1
ATOM 2071 N N . LYS A 1 260 ? 19.110 -5.238 -15.109 1.00 95.06 260 LYS A N 1
ATOM 2072 C CA . LYS A 1 260 ? 17.739 -5.394 -14.589 1.00 95.06 260 LYS A CA 1
ATOM 2073 C C . LYS A 1 260 ? 16.870 -6.249 -15.508 1.00 95.06 260 LYS A C 1
ATOM 2075 O O . LYS A 1 260 ? 16.169 -7.148 -15.046 1.00 95.06 260 LYS A O 1
ATOM 2080 N N . ALA A 1 261 ? 16.933 -6.016 -16.817 1.00 93.81 261 ALA A N 1
ATOM 2081 C CA . ALA A 1 261 ? 16.153 -6.800 -17.767 1.00 93.81 261 ALA A CA 1
ATOM 2082 C C . ALA A 1 261 ? 16.618 -8.255 -17.860 1.00 93.81 261 ALA A C 1
ATOM 2084 O O . ALA A 1 261 ? 15.785 -9.135 -18.077 1.00 93.81 261 ALA A O 1
ATOM 2085 N N . GLN A 1 262 ? 17.922 -8.507 -17.718 1.00 94.56 262 GLN A N 1
ATOM 2086 C CA . GLN A 1 262 ? 18.448 -9.866 -17.665 1.00 94.56 262 GLN A CA 1
ATOM 2087 C C . GLN A 1 262 ? 17.985 -10.569 -16.383 1.00 94.56 262 GLN A C 1
ATOM 2089 O O . GLN A 1 262 ? 17.403 -11.642 -16.481 1.00 94.56 262 GLN A O 1
ATOM 2094 N N . MET A 1 263 ? 18.097 -9.915 -15.219 1.00 96.12 263 MET A N 1
ATOM 2095 C CA . MET A 1 263 ? 17.607 -10.451 -13.941 1.00 96.12 263 MET A CA 1
ATOM 2096 C C . MET A 1 263 ? 16.113 -10.805 -13.992 1.00 96.12 263 MET A C 1
ATOM 2098 O O . MET A 1 263 ? 15.726 -11.878 -13.542 1.00 96.12 263 MET A O 1
ATOM 2102 N N . ARG A 1 264 ? 15.265 -9.965 -14.610 1.00 95.81 264 ARG A N 1
ATOM 2103 C CA . ARG A 1 264 ? 13.839 -10.289 -14.818 1.00 95.81 264 ARG A CA 1
ATOM 2104 C C . ARG A 1 264 ? 13.641 -11.556 -15.652 1.00 95.81 264 ARG A C 1
ATOM 2106 O O . ARG A 1 264 ? 12.812 -12.385 -15.298 1.00 95.81 264 ARG A O 1
ATOM 2113 N N . LYS A 1 265 ? 14.387 -11.710 -16.753 1.00 94.75 265 LYS A N 1
ATOM 2114 C CA . LYS A 1 265 ? 14.293 -12.896 -17.623 1.00 94.75 265 LYS A CA 1
ATOM 2115 C C . LYS A 1 265 ? 14.789 -14.158 -16.925 1.00 94.75 265 LYS A C 1
ATOM 2117 O O . LYS A 1 265 ? 14.160 -15.199 -17.076 1.00 94.75 265 LYS A O 1
ATOM 2122 N N . ASP A 1 266 ? 15.868 -14.055 -16.156 1.00 95.44 266 ASP A N 1
ATOM 2123 C CA . ASP A 1 266 ? 16.466 -15.184 -15.436 1.00 95.44 266 ASP A CA 1
ATOM 2124 C C . ASP A 1 266 ? 15.562 -15.715 -14.314 1.00 95.44 266 ASP A C 1
ATOM 2126 O O . ASP A 1 266 ? 15.685 -16.872 -13.922 1.00 95.44 266 ASP A O 1
ATOM 2130 N N . LYS A 1 267 ? 14.638 -14.888 -13.805 1.00 95.38 267 LYS A N 1
ATOM 2131 C CA . LYS A 1 267 ? 13.633 -15.288 -12.807 1.00 95.38 267 LYS A CA 1
ATOM 2132 C C . LYS A 1 267 ? 12.351 -15.876 -13.407 1.00 95.38 267 LYS A C 1
ATOM 2134 O O . LYS A 1 267 ? 11.473 -16.270 -12.647 1.00 95.38 267 LYS A O 1
ATOM 2139 N N . LEU A 1 268 ? 12.212 -15.946 -14.734 1.00 95.25 268 LEU A N 1
ATOM 2140 C CA . LEU A 1 268 ? 11.058 -16.603 -15.351 1.00 95.25 268 LEU A CA 1
ATOM 2141 C C . LEU A 1 268 ? 11.167 -18.125 -15.221 1.00 95.25 268 LEU A C 1
ATOM 2143 O O . LEU A 1 268 ? 12.159 -18.730 -15.625 1.00 95.25 268 LEU A O 1
ATOM 2147 N N . GLU A 1 269 ? 10.098 -18.756 -14.746 1.00 92.88 269 GLU A N 1
ATOM 2148 C CA . GLU A 1 269 ? 9.958 -20.210 -14.768 1.00 92.88 269 GLU A CA 1
ATOM 2149 C C . GLU A 1 269 ? 9.523 -20.665 -16.166 1.00 92.88 269 GLU A C 1
ATOM 2151 O O . GLU A 1 269 ? 8.402 -20.413 -16.615 1.00 92.88 269 GLU A O 1
ATOM 2156 N N . LEU A 1 270 ? 10.434 -21.312 -16.893 1.00 91.44 270 LEU A N 1
ATOM 2157 C CA . LEU A 1 270 ? 10.195 -21.728 -18.272 1.00 91.44 270 LEU A CA 1
ATOM 2158 C C . LEU A 1 270 ? 9.628 -23.147 -18.331 1.00 91.44 270 LEU A C 1
ATOM 2160 O O . LEU A 1 270 ? 10.217 -24.096 -17.814 1.00 91.44 270 LEU A O 1
ATOM 2164 N N . TRP A 1 271 ? 8.526 -23.313 -19.060 1.00 89.06 271 TRP A N 1
ATOM 2165 C CA . TRP A 1 271 ? 8.108 -24.638 -19.501 1.00 89.06 271 TRP A CA 1
ATOM 2166 C C . TRP A 1 271 ? 9.073 -25.170 -20.567 1.00 89.06 271 TRP A C 1
ATOM 2168 O O . TRP A 1 271 ? 9.235 -24.572 -21.634 1.00 89.06 271 TRP A O 1
ATOM 2178 N N . ASP A 1 272 ? 9.681 -26.329 -20.307 1.00 86.06 272 ASP A N 1
ATOM 2179 C CA . ASP A 1 272 ? 10.509 -27.015 -21.295 1.00 86.06 272 ASP A CA 1
ATOM 2180 C C . ASP A 1 272 ? 9.646 -27.808 -22.294 1.00 86.06 272 ASP A C 1
ATOM 2182 O O . ASP A 1 272 ? 9.286 -28.971 -22.087 1.00 86.06 272 ASP A O 1
ATOM 2186 N N . PHE A 1 273 ? 9.354 -27.177 -23.434 1.00 79.38 273 PHE A N 1
ATOM 2187 C CA . PHE A 1 273 ? 8.645 -27.793 -24.560 1.00 79.38 273 PHE A CA 1
ATOM 2188 C C . PHE A 1 273 ? 9.365 -29.027 -25.150 1.00 79.38 273 PHE A C 1
ATOM 2190 O O . PHE A 1 273 ? 8.766 -29.812 -25.891 1.00 79.38 273 PHE A O 1
ATOM 2197 N N . SER A 1 274 ? 10.660 -29.220 -24.875 1.00 75.00 274 SER A N 1
ATOM 2198 C CA . SER A 1 274 ? 11.454 -30.297 -25.474 1.00 75.00 274 SER A CA 1
ATOM 2199 C C . SER A 1 274 ? 11.235 -31.669 -24.818 1.00 75.00 274 SER A C 1
ATOM 2201 O O . SER A 1 274 ? 11.411 -32.695 -25.488 1.00 75.00 274 SER A O 1
ATOM 2203 N N . VAL A 1 275 ? 10.768 -31.708 -23.562 1.00 58.25 275 VAL A N 1
ATOM 2204 C CA . VAL A 1 275 ? 10.610 -32.948 -22.772 1.00 58.25 275 VAL A CA 1
ATOM 2205 C C . VAL A 1 275 ? 9.541 -33.885 -23.355 1.00 58.25 275 VAL A C 1
ATOM 2207 O O . VAL A 1 275 ? 9.627 -35.103 -23.187 1.00 58.25 275 VAL A O 1
ATOM 2210 N N . ASP A 1 276 ? 8.579 -33.372 -24.127 1.00 55.28 276 ASP A N 1
ATOM 2211 C CA . ASP A 1 276 ? 7.502 -34.196 -24.701 1.00 55.28 276 ASP A CA 1
ATOM 2212 C C . ASP A 1 276 ? 7.856 -34.822 -26.070 1.00 55.28 276 ASP A C 1
ATOM 2214 O O . ASP A 1 276 ? 7.251 -35.793 -26.534 1.00 55.28 276 ASP A O 1
ATOM 2218 N N . LYS A 1 277 ? 8.932 -34.354 -26.720 1.00 55.78 277 LYS A N 1
ATOM 2219 C CA . LYS A 1 277 ? 9.375 -34.919 -28.010 1.00 55.78 277 LYS A CA 1
ATOM 2220 C C . LYS A 1 277 ? 10.138 -36.240 -27.865 1.00 55.78 277 LYS A C 1
ATOM 2222 O O . LYS A 1 277 ? 10.195 -37.025 -28.815 1.00 55.78 277 LYS A O 1
ATOM 2227 N N . THR A 1 278 ? 10.707 -36.537 -26.696 1.00 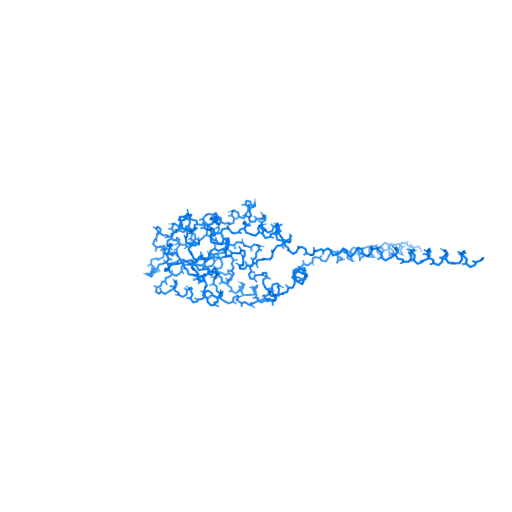51.41 278 THR A N 1
ATOM 2228 C CA . THR A 1 278 ? 11.413 -37.808 -26.435 1.00 51.41 278 THR A CA 1
ATOM 2229 C C . THR A 1 278 ? 10.474 -38.934 -25.991 1.00 51.41 278 THR A C 1
ATOM 2231 O O . THR A 1 278 ? 10.743 -40.094 -26.322 1.00 51.41 278 THR A O 1
ATOM 2234 N N . LYS A 1 279 ? 9.327 -38.633 -25.361 1.00 52.00 279 LYS A N 1
ATOM 2235 C CA . LYS A 1 279 ? 8.270 -39.634 -25.101 1.00 52.00 279 LYS A CA 1
ATOM 2236 C C . LYS A 1 279 ? 7.581 -40.099 -26.389 1.00 52.00 279 LYS A C 1
ATOM 2238 O O . LYS A 1 279 ? 7.386 -41.302 -26.564 1.00 52.00 279 LYS A O 1
ATOM 2243 N N . SER A 1 280 ? 7.350 -39.193 -27.341 1.00 50.69 280 SER A N 1
ATOM 2244 C CA . SER A 1 280 ? 6.874 -39.534 -28.694 1.00 50.69 280 SER A CA 1
ATOM 2245 C C . SER A 1 280 ? 7.847 -40.459 -29.452 1.00 50.69 280 SER A C 1
ATOM 2247 O O . SER A 1 280 ? 7.430 -41.458 -30.042 1.00 50.69 280 SER A O 1
ATOM 2249 N N . LYS A 1 281 ? 9.168 -40.231 -29.350 1.00 48.75 281 LYS A N 1
ATOM 2250 C CA . LYS A 1 281 ? 10.170 -41.133 -29.952 1.00 48.75 281 LYS A CA 1
ATOM 2251 C C . LYS A 1 281 ? 10.240 -42.507 -29.280 1.00 48.75 281 LYS A C 1
ATOM 2253 O O . LYS A 1 281 ? 10.459 -43.490 -29.985 1.00 48.75 281 LYS A O 1
ATOM 2258 N N . ARG A 1 282 ? 10.030 -42.614 -27.959 1.00 50.00 282 ARG A N 1
ATOM 2259 C CA . ARG A 1 282 ? 9.968 -43.918 -27.266 1.00 50.00 282 ARG A CA 1
ATOM 2260 C C . ARG A 1 282 ? 8.746 -44.735 -27.682 1.0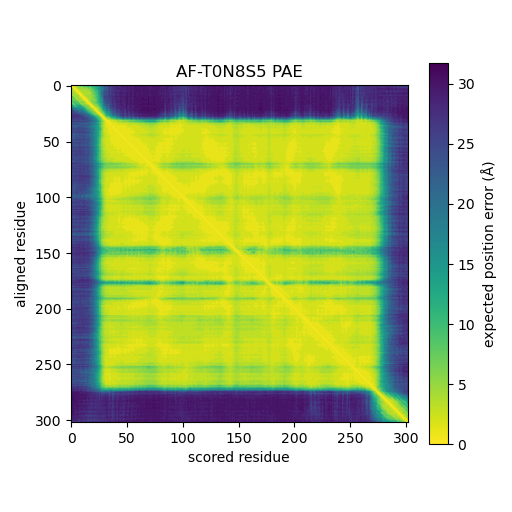0 50.00 282 ARG A C 1
ATOM 2262 O O . ARG A 1 282 ? 8.891 -45.936 -27.885 1.00 50.00 282 ARG A O 1
ATOM 2269 N N . LEU A 1 283 ? 7.590 -44.100 -27.888 1.00 49.81 283 LEU A N 1
ATOM 2270 C CA . LEU A 1 283 ? 6.398 -44.792 -28.388 1.00 49.81 283 LEU A CA 1
ATOM 2271 C C . LEU A 1 283 ? 6.581 -45.250 -29.846 1.00 49.81 283 LEU A C 1
ATOM 2273 O O . LEU A 1 283 ? 6.215 -46.372 -30.185 1.00 49.81 283 LEU A O 1
ATOM 2277 N N . PHE A 1 284 ? 7.244 -44.444 -30.683 1.00 51.91 284 PHE A N 1
ATOM 2278 C CA . PHE A 1 284 ? 7.553 -44.825 -32.066 1.00 51.91 284 PHE A CA 1
ATOM 2279 C C . PHE A 1 284 ? 8.584 -45.966 -32.152 1.00 51.91 284 PHE A C 1
ATOM 2281 O O . PHE A 1 284 ? 8.454 -46.842 -33.003 1.00 51.91 284 PHE A O 1
ATOM 2288 N N . TYR A 1 285 ? 9.583 -46.008 -31.260 1.00 50.31 285 TYR A N 1
ATOM 2289 C CA . TYR A 1 285 ? 10.560 -47.107 -31.207 1.00 50.31 285 TYR A CA 1
ATOM 2290 C C . TYR A 1 285 ? 9.964 -48.405 -30.639 1.00 50.31 285 TYR A C 1
ATOM 2292 O O . TYR A 1 285 ? 10.272 -49.487 -31.136 1.00 50.31 285 TYR A O 1
ATOM 2300 N N . LEU A 1 286 ? 9.082 -48.310 -29.636 1.00 51.09 286 LEU A N 1
ATOM 2301 C CA . LEU A 1 286 ? 8.384 -49.468 -29.069 1.00 51.09 286 LEU A CA 1
ATOM 2302 C C . LEU A 1 286 ? 7.368 -50.063 -30.054 1.00 51.09 286 LEU A C 1
ATOM 2304 O O . LEU A 1 286 ? 7.353 -51.277 -30.222 1.00 51.09 286 LEU A O 1
ATOM 2308 N N . LEU A 1 287 ? 6.603 -49.239 -30.781 1.00 53.38 287 LEU A N 1
ATOM 2309 C CA . LEU A 1 287 ? 5.690 -49.721 -31.828 1.00 53.38 287 LEU A CA 1
ATOM 2310 C C . LEU A 1 287 ? 6.444 -50.340 -33.014 1.00 53.38 287 LEU A C 1
ATOM 2312 O O . LEU A 1 287 ? 6.043 -51.388 -33.512 1.00 53.38 287 LEU A O 1
ATOM 2316 N N . LYS A 1 288 ? 7.575 -49.758 -33.438 1.00 52.72 288 LYS A N 1
ATOM 2317 C CA . LYS A 1 288 ? 8.384 -50.324 -34.531 1.00 52.72 288 LYS A CA 1
ATOM 2318 C C . LYS A 1 288 ? 9.002 -51.678 -34.158 1.00 52.72 288 LYS A C 1
ATOM 2320 O O . LYS A 1 288 ? 9.076 -52.555 -35.012 1.00 52.72 288 LYS A O 1
ATOM 2325 N N . ASN A 1 289 ? 9.389 -51.874 -32.895 1.00 51.69 289 ASN A N 1
ATOM 2326 C CA . ASN A 1 289 ? 9.878 -53.168 -32.406 1.00 51.69 289 ASN A CA 1
ATOM 2327 C C . ASN A 1 289 ? 8.751 -54.188 -32.177 1.00 51.69 289 ASN A C 1
ATOM 2329 O O . ASN A 1 289 ? 8.975 -55.376 -32.390 1.00 51.69 289 ASN A O 1
ATOM 2333 N N . PHE A 1 290 ? 7.542 -53.747 -31.819 1.00 55.59 290 PHE A N 1
ATOM 2334 C CA . PHE A 1 290 ? 6.379 -54.630 -31.681 1.00 55.59 290 PHE A CA 1
ATOM 2335 C C . PHE A 1 290 ? 5.967 -55.241 -33.036 1.00 55.59 290 PHE A C 1
ATOM 2337 O O . PHE A 1 290 ? 5.830 -56.456 -33.146 1.00 55.59 290 PHE A O 1
ATOM 2344 N N . PHE A 1 291 ? 5.918 -54.436 -34.106 1.00 53.28 291 PHE A N 1
ATOM 2345 C CA . PHE A 1 291 ? 5.624 -54.933 -35.462 1.00 53.28 291 PHE A CA 1
ATOM 2346 C C . PHE A 1 291 ? 6.755 -55.773 -36.086 1.00 53.28 291 PHE A C 1
ATOM 2348 O O . PHE A 1 291 ? 6.497 -56.612 -36.948 1.00 53.28 291 PHE A O 1
ATOM 2355 N N . MET A 1 292 ? 8.010 -55.583 -35.664 1.00 53.22 292 MET A N 1
ATOM 2356 C CA . MET A 1 292 ? 9.129 -56.423 -36.120 1.00 53.22 292 MET A CA 1
ATOM 2357 C C . MET A 1 292 ? 9.139 -57.803 -35.445 1.00 53.22 292 MET A C 1
ATOM 2359 O O . MET A 1 292 ? 9.572 -58.772 -36.066 1.00 53.22 292 MET A O 1
ATOM 2363 N N . LEU A 1 293 ? 8.634 -57.915 -34.210 1.00 51.22 293 LEU A N 1
ATOM 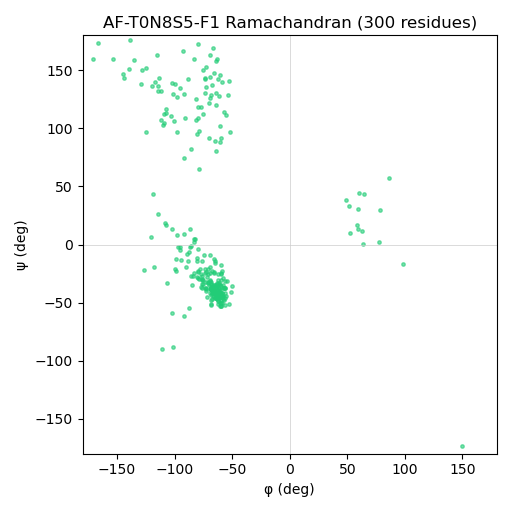2364 C CA . LEU A 1 293 ? 8.521 -59.190 -33.492 1.00 51.22 293 LEU A CA 1
ATOM 2365 C C . LEU A 1 293 ? 7.345 -60.047 -33.986 1.00 51.22 293 LEU A C 1
ATOM 2367 O O . LEU A 1 293 ? 7.509 -61.258 -34.119 1.00 51.22 293 LEU A O 1
ATOM 2371 N N . GLU A 1 294 ? 6.204 -59.450 -34.352 1.00 52.41 294 GLU A N 1
ATOM 2372 C CA . GLU A 1 294 ? 5.089 -60.199 -34.965 1.00 52.41 294 GLU A CA 1
ATOM 2373 C C . GLU A 1 294 ? 5.467 -60.807 -36.323 1.00 52.41 294 GLU A C 1
ATOM 2375 O O . GLU A 1 294 ? 5.109 -61.948 -36.615 1.00 52.41 294 GLU A O 1
ATOM 2380 N N . LYS A 1 295 ? 6.268 -60.095 -37.126 1.00 52.53 295 LYS A N 1
ATOM 2381 C CA . LYS A 1 295 ? 6.742 -60.599 -38.423 1.00 52.53 295 LYS A CA 1
ATOM 2382 C C . LYS A 1 295 ? 7.738 -61.759 -38.282 1.00 52.53 295 LYS A C 1
ATOM 2384 O O . LYS A 1 295 ? 7.768 -62.650 -39.120 1.00 52.53 295 LYS A O 1
ATOM 2389 N N . TYR A 1 296 ? 8.519 -61.782 -37.199 1.00 50.75 296 TYR A N 1
ATOM 2390 C CA . TYR A 1 296 ? 9.434 -62.889 -36.896 1.00 50.75 296 TYR A CA 1
ATOM 2391 C C . TYR A 1 296 ? 8.713 -64.130 -36.338 1.00 50.75 296 TYR A C 1
ATOM 2393 O O . TYR A 1 296 ? 9.194 -65.250 -36.508 1.00 50.75 296 TYR A O 1
ATOM 2401 N N . ALA A 1 297 ? 7.559 -63.954 -35.686 1.00 54.09 297 ALA A N 1
ATOM 2402 C CA . ALA A 1 297 ? 6.751 -65.059 -35.167 1.00 54.09 297 ALA A CA 1
ATOM 2403 C C . ALA A 1 297 ? 5.909 -65.752 -36.260 1.00 54.09 297 ALA A C 1
ATOM 2405 O O . ALA A 1 297 ? 5.679 -66.959 -36.175 1.00 54.09 297 ALA A O 1
ATOM 2406 N N . SER A 1 298 ? 5.495 -65.028 -37.309 1.00 52.88 298 SER A N 1
ATOM 2407 C CA . SER A 1 298 ? 4.735 -65.599 -38.434 1.00 52.88 298 SER A CA 1
ATOM 2408 C C . SER A 1 298 ? 5.585 -66.393 -39.432 1.00 52.88 298 SER A C 1
ATOM 2410 O O . SER A 1 298 ? 5.059 -67.278 -40.100 1.00 52.88 298 SER A O 1
ATOM 2412 N N . ASP A 1 299 ? 6.887 -66.104 -39.532 1.00 53.62 299 ASP A N 1
ATOM 2413 C CA . ASP A 1 299 ? 7.789 -66.758 -40.497 1.00 53.62 299 ASP A CA 1
ATOM 2414 C C . ASP A 1 299 ? 8.447 -68.044 -39.952 1.00 53.62 299 ASP A C 1
ATOM 2416 O O . ASP A 1 299 ? 9.039 -68.798 -40.719 1.00 53.62 299 ASP A O 1
ATOM 2420 N N . ASN A 1 300 ? 8.293 -68.347 -38.655 1.00 52.41 300 ASN A N 1
ATOM 2421 C CA . ASN A 1 300 ? 8.862 -69.533 -37.990 1.00 52.41 300 ASN A CA 1
ATOM 2422 C C . ASN A 1 300 ? 7.822 -70.615 -37.618 1.00 52.41 300 ASN A C 1
ATOM 2424 O O . ASN A 1 300 ? 8.091 -71.476 -36.783 1.00 52.41 300 ASN A O 1
ATOM 2428 N N . THR A 1 301 ? 6.630 -70.587 -38.222 1.00 52.62 301 THR A N 1
ATOM 2429 C CA . THR A 1 301 ? 5.579 -71.615 -38.048 1.00 52.62 301 THR A CA 1
ATOM 2430 C C . THR A 1 301 ? 5.215 -72.332 -39.356 1.00 52.62 301 THR A C 1
ATOM 2432 O O . THR A 1 301 ? 4.047 -72.599 -39.638 1.00 52.62 301 THR A O 1
ATOM 2435 N N . LYS A 1 302 ? 6.231 -72.690 -40.150 1.00 42.97 302 LYS A N 1
ATOM 2436 C CA . LYS A 1 302 ? 6.127 -73.680 -41.232 1.00 42.97 302 LYS A CA 1
ATOM 2437 C C . LYS A 1 302 ? 7.162 -74.778 -41.066 1.00 42.97 302 LYS A C 1
ATOM 2439 O O . LYS A 1 302 ? 8.312 -74.435 -40.720 1.00 42.97 302 LYS A O 1
#

Solvent-accessible surface area (backbone atoms only — not comparable to full-atom values): 17001 Å² total; per-residue (Å²): 112,72,72,62,53,55,56,50,54,52,51,52,54,52,55,60,59,59,73,70,64,76,83,74,74,73,70,71,71,65,58,54,43,64,73,39,48,65,37,41,44,38,62,75,68,36,67,62,45,50,50,49,39,37,50,42,38,52,48,51,47,52,48,53,52,56,54,71,68,39,80,84,66,80,53,57,38,25,35,40,30,32,39,76,56,41,34,29,42,54,58,67,58,54,52,49,29,41,78,68,68,49,79,93,43,71,85,60,49,47,60,53,42,37,66,28,71,60,46,71,30,58,47,39,48,65,43,46,44,50,33,50,77,68,68,25,48,54,29,38,51,33,74,57,52,65,41,100,84,43,46,36,46,53,13,41,51,50,24,41,54,75,68,56,45,59,61,82,44,82,88,27,50,43,57,26,80,94,48,86,72,46,61,76,62,48,48,63,56,40,58,89,35,39,61,65,35,30,33,19,45,45,69,49,63,69,40,69,86,52,62,92,40,46,63,69,54,41,52,55,53,47,62,74,45,53,82,37,57,79,57,40,34,40,68,33,90,54,77,66,64,55,65,73,56,38,21,57,47,73,65,48,80,86,54,50,59,62,54,50,47,47,37,56,58,72,68,56,88,76,82,72,78,67,69,61,61,56,56,54,51,50,52,53,54,52,53,55,51,52,60,53,50,54,57,57,58,67,72,70,75,121

Radius of gyration: 30.22 Å; Cα contacts (8 Å, |Δi|>4): 349; chains: 1; bounding box: 73×96×91 Å